Protein AF-A0A4S4KVS9-F1 (afdb_monomer)

Solvent-accessible surface area (backbone atoms only — not comparable to full-atom values): 17773 Å² total; per-residue (Å²): 134,77,84,82,80,74,85,81,79,86,73,86,55,77,44,98,81,71,57,51,48,64,61,56,50,51,53,38,56,58,38,45,42,60,60,43,54,49,55,55,69,69,48,66,94,77,68,66,36,42,64,61,60,51,37,46,55,34,23,56,50,49,34,64,59,54,41,78,76,74,54,70,58,69,67,47,33,54,54,36,41,57,49,34,60,55,52,62,69,38,70,68,49,61,58,55,44,59,48,36,24,48,73,46,59,52,82,76,82,76,80,88,63,93,83,67,83,91,82,82,85,89,71,96,70,62,95,84,60,61,64,48,24,38,30,78,32,68,70,44,34,49,55,43,51,52,57,47,23,55,49,46,42,67,67,51,54,50,78,72,32,69,69,53,43,48,52,43,47,72,65,63,37,74,50,92,93,33,63,72,50,32,52,53,49,40,35,51,51,27,44,58,62,50,44,76,37,46,61,68,73,59,43,53,54,52,52,70,77,53,90,54,65,72,51,50,56,50,49,52,53,53,50,54,55,51,53,56,55,51,52,60,73,76,46,71,87,74,86,80,81,84,79,88,81,88,86,80,88,80,81,89,80,84,80,72,84,77,72,60,73,68,59,61,58,59,69,66,63,69,65,87,78,60,79,60,74,74,70,76,67,65,77,74,85,89,124

Secondary structure (DSSP, 8-state):
--GGG-------PBPTTS-BHHHHHHHHHHHHSHHHHHHHHSS-TT--EEHHHHHHHHHHHHHHHHGGGT--HHHHHHHHHHHHHHHHT-HHHHHHHHHHEEEESS-------TTS-TT-------TTT---EEEE-HHHHHHHHHHHHHHHHHTTHHHH-HHHHHHHHHTT-SSTT-HHHHHHHHHHHHHHHHHTTS-HHHHHHHHHTS--HHHHHHHHHHHHHHHHHHHHHHS---S----S----------------HHHHHHTTS--TTSPPGGGGG------

Organism: NCBI:txid167371

InterPro domains:
  IPR019024 Ribonuclease H2 subunit B, wHTH domain [PF09468] (93-206)
  IPR040456 Ribonuclease H2 subunit B [PTHR13383] (43-285)

Radius of gyration: 29.45 Å; Cα contacts (8 Å, |Δi|>4): 181; chains: 1; bounding box: 67×84×82 Å

pLDDT: mean 75.17, std 20.11, range [26.5, 97.88]

Structure (mmCIF, N/CA/C/O backbone):
data_AF-A0A4S4KVS9-F1
#
_entry.id   AF-A0A4S4KVS9-F1
#
loop_
_atom_site.group_PDB
_atom_site.id
_atom_site.type_symbol
_atom_site.label_atom_id
_atom_site.label_alt_id
_atom_site.label_comp_id
_atom_site.label_asym_id
_atom_site.label_entity_id
_atom_site.label_seq_id
_atom_site.pdbx_PDB_ins_code
_atom_site.Cartn_x
_atom_site.Cartn_y
_atom_site.Cartn_z
_atom_site.occupancy
_atom_site.B_iso_or_equiv
_atom_site.auth_seq_id
_atom_site.auth_comp_id
_atom_site.auth_asym_id
_atom_site.auth_atom_id
_atom_site.pdbx_PDB_model_num
ATOM 1 N N . MET A 1 1 ? 6.875 23.221 2.030 1.00 29.11 1 MET A N 1
ATOM 2 C CA . MET A 1 1 ? 7.297 22.337 3.141 1.00 29.11 1 MET A CA 1
ATOM 3 C C . MET A 1 1 ? 7.388 20.932 2.574 1.00 29.11 1 MET A C 1
ATOM 5 O O . MET A 1 1 ? 6.370 20.397 2.162 1.00 29.11 1 MET A O 1
ATOM 9 N N . ASN A 1 2 ? 8.616 20.429 2.446 1.00 26.50 2 ASN A N 1
ATOM 10 C CA . ASN A 1 2 ? 8.989 19.281 1.618 1.00 26.50 2 ASN A CA 1
ATOM 11 C C . ASN A 1 2 ? 8.366 17.966 2.101 1.00 26.50 2 ASN A C 1
ATOM 13 O O . ASN A 1 2 ? 8.523 17.581 3.257 1.00 26.50 2 ASN A O 1
ATOM 17 N N . VAL A 1 3 ? 7.708 17.263 1.179 1.00 31.03 3 VAL A N 1
ATOM 18 C CA . VAL A 1 3 ? 7.100 15.935 1.381 1.00 31.03 3 VAL A CA 1
ATOM 19 C C . VAL A 1 3 ? 8.176 14.837 1.522 1.00 31.03 3 VAL A C 1
ATOM 21 O O . VAL A 1 3 ? 7.910 13.757 2.036 1.00 31.03 3 VAL A O 1
ATOM 24 N N . LEU A 1 4 ? 9.431 15.141 1.177 1.00 34.28 4 LEU A N 1
ATOM 25 C CA . LEU A 1 4 ? 10.545 14.185 1.146 1.00 34.28 4 LEU A CA 1
ATOM 26 C C . LEU A 1 4 ? 11.221 13.893 2.502 1.00 34.28 4 LEU A C 1
ATOM 28 O O . LEU A 1 4 ? 12.032 12.975 2.581 1.00 34.28 4 LEU A O 1
ATOM 32 N N . THR A 1 5 ? 10.904 14.602 3.593 1.00 30.55 5 THR A N 1
ATOM 33 C CA . THR A 1 5 ? 11.640 14.450 4.871 1.00 30.55 5 THR A CA 1
ATOM 34 C C . THR A 1 5 ? 10.978 13.562 5.934 1.00 30.55 5 THR A C 1
ATOM 36 O O . THR A 1 5 ? 11.464 13.521 7.064 1.00 30.55 5 THR A O 1
ATOM 39 N N . ARG A 1 6 ? 9.897 12.825 5.627 1.00 32.94 6 ARG A N 1
ATOM 40 C CA . ARG A 1 6 ? 9.146 12.049 6.645 1.00 32.94 6 ARG A CA 1
ATOM 41 C C . ARG A 1 6 ? 9.254 10.523 6.624 1.00 32.94 6 ARG A C 1
ATOM 43 O O . ARG A 1 6 ? 8.697 9.896 7.521 1.00 32.94 6 ARG A O 1
ATOM 50 N N . PHE A 1 7 ? 10.030 9.906 5.739 1.00 36.06 7 PHE A N 1
ATOM 51 C CA . PHE A 1 7 ? 10.163 8.442 5.736 1.00 36.06 7 PHE A CA 1
ATOM 52 C C . PHE A 1 7 ? 11.463 7.968 6.383 1.00 36.06 7 PHE A C 1
ATOM 54 O O . PHE A 1 7 ? 12.416 7.563 5.727 1.00 36.06 7 PHE A O 1
ATOM 61 N N . ARG A 1 8 ? 11.488 7.986 7.720 1.00 32.88 8 ARG A N 1
ATOM 62 C CA . ARG A 1 8 ? 12.499 7.270 8.509 1.00 32.88 8 ARG A CA 1
ATOM 63 C C . ARG A 1 8 ? 11.830 6.207 9.377 1.00 32.88 8 ARG A C 1
ATOM 65 O O . ARG A 1 8 ? 11.881 6.268 10.598 1.00 32.88 8 ARG A O 1
ATOM 72 N N . TRP A 1 9 ? 11.222 5.217 8.727 1.00 35.66 9 TRP A N 1
ATOM 73 C CA . TRP A 1 9 ? 10.828 3.962 9.366 1.00 35.66 9 TRP A CA 1
ATOM 74 C C . TRP A 1 9 ? 11.879 2.905 9.045 1.00 35.66 9 TRP A C 1
ATOM 76 O O . TRP A 1 9 ? 11.895 2.305 7.976 1.00 35.66 9 TRP A O 1
ATOM 86 N N . LYS A 1 10 ? 12.808 2.704 9.981 1.00 33.47 10 LYS A N 1
ATOM 87 C CA . LYS A 1 10 ? 13.811 1.640 9.913 1.00 33.47 10 LYS A CA 1
ATOM 88 C C . LYS A 1 10 ? 13.231 0.391 10.582 1.00 33.47 10 LYS A C 1
ATOM 90 O O . LYS A 1 10 ? 13.647 0.036 11.677 1.00 33.47 10 LYS A O 1
ATOM 95 N N . LEU A 1 11 ? 12.242 -0.246 9.952 1.00 36.28 11 LEU A N 1
ATOM 96 C CA . LEU A 1 11 ? 11.819 -1.597 10.334 1.00 36.28 11 LEU A CA 1
ATOM 97 C C . LEU A 1 11 ? 12.570 -2.607 9.464 1.00 36.28 11 LEU A C 1
ATOM 99 O O . LEU A 1 11 ? 12.147 -2.965 8.370 1.00 36.28 11 LEU A O 1
ATOM 103 N N . ALA A 1 12 ? 13.714 -3.063 9.969 1.00 35.53 12 ALA A N 1
ATOM 104 C CA . ALA A 1 12 ? 14.389 -4.238 9.443 1.00 35.53 12 ALA A CA 1
ATOM 105 C C . ALA A 1 12 ? 13.643 -5.487 9.936 1.00 35.53 12 ALA A C 1
ATOM 107 O O . ALA A 1 12 ? 14.019 -6.099 10.932 1.00 35.53 12 ALA A O 1
ATOM 108 N N . ALA A 1 13 ? 12.546 -5.839 9.269 1.00 41.06 13 ALA A N 1
ATOM 109 C CA . ALA A 1 13 ? 11.984 -7.177 9.375 1.00 41.06 13 ALA A CA 1
ATOM 110 C C . ALA A 1 13 ? 12.654 -8.040 8.298 1.00 41.06 13 ALA A C 1
ATOM 112 O O . ALA A 1 13 ? 12.551 -7.745 7.111 1.00 41.06 13 ALA A O 1
ATOM 113 N N . TYR A 1 14 ? 13.396 -9.066 8.703 1.00 38.91 14 TYR A N 1
ATOM 114 C CA . TYR A 1 14 ? 13.863 -10.103 7.786 1.00 38.91 14 TYR A CA 1
ATOM 115 C C . TYR A 1 14 ? 12.708 -11.085 7.543 1.00 38.91 14 TYR A C 1
ATOM 117 O O . TYR A 1 14 ? 12.130 -11.601 8.498 1.00 38.91 14 TYR A O 1
ATOM 125 N N . ASP A 1 15 ? 12.351 -11.309 6.276 1.00 44.44 15 ASP A N 1
ATOM 126 C CA . ASP A 1 15 ? 11.441 -12.384 5.861 1.00 44.44 15 ASP A CA 1
ATOM 127 C C . ASP A 1 15 ? 12.191 -13.729 5.961 1.00 44.44 15 ASP A C 1
ATOM 129 O O . ASP A 1 15 ? 13.378 -13.807 5.630 1.00 44.44 15 ASP A O 1
ATOM 133 N N . SER A 1 16 ? 11.510 -14.799 6.379 1.00 44.22 16 SER A N 1
ATOM 134 C CA . SER A 1 16 ? 12.043 -16.171 6.401 1.00 44.22 16 SER A CA 1
ATOM 135 C C . SER A 1 16 ? 12.385 -16.704 5.004 1.00 44.22 16 SER A C 1
ATOM 137 O O . SER A 1 16 ? 13.071 -17.714 4.882 1.00 44.22 16 SER A O 1
ATOM 139 N N . ARG A 1 17 ? 11.968 -15.997 3.944 1.00 49.41 17 ARG A N 1
ATOM 140 C CA . ARG A 1 17 ? 12.376 -16.242 2.552 1.00 49.41 17 ARG A CA 1
ATOM 141 C C . ARG A 1 17 ? 13.647 -15.509 2.106 1.00 49.41 17 ARG A C 1
ATOM 143 O O . ARG A 1 17 ? 13.965 -15.538 0.924 1.00 49.41 17 ARG A O 1
ATOM 150 N N . GLY A 1 18 ? 14.363 -14.817 2.996 1.00 45.62 18 GLY A N 1
ATOM 151 C CA . GLY A 1 18 ? 15.641 -14.163 2.664 1.00 45.62 18 GLY A CA 1
ATOM 152 C C . GLY A 1 18 ? 15.534 -12.932 1.749 1.00 45.62 18 GLY A C 1
ATOM 153 O O . GLY A 1 18 ? 16.516 -12.213 1.573 1.00 45.62 18 GLY A O 1
ATOM 154 N N . LEU A 1 19 ? 14.346 -12.618 1.221 1.00 46.94 19 LEU A N 1
ATOM 155 C CA . LEU A 1 19 ? 14.065 -11.333 0.590 1.00 46.94 19 LEU A CA 1
ATOM 156 C C . LEU A 1 19 ? 14.058 -10.254 1.671 1.00 46.94 19 LEU A C 1
ATOM 158 O O . LEU A 1 19 ? 13.111 -10.124 2.449 1.00 46.94 19 LEU A O 1
ATOM 162 N N . SER A 1 20 ? 15.142 -9.481 1.737 1.00 43.47 20 SER A N 1
ATOM 163 C CA . SER A 1 20 ? 15.212 -8.355 2.662 1.00 43.47 20 SER A CA 1
ATOM 164 C C . SER A 1 20 ? 14.068 -7.383 2.344 1.00 43.47 20 SER A C 1
ATOM 166 O O . SER A 1 20 ? 13.923 -6.926 1.206 1.00 43.47 20 SER A O 1
ATOM 168 N N . VAL A 1 21 ? 13.253 -7.054 3.350 1.00 49.44 21 VAL A N 1
ATOM 169 C CA . VAL A 1 21 ? 12.151 -6.076 3.246 1.00 49.44 21 VAL A CA 1
ATOM 170 C C . VAL A 1 21 ? 12.648 -4.721 2.717 1.00 49.44 21 VAL A C 1
ATOM 172 O O . VAL A 1 21 ? 11.882 -3.964 2.126 1.00 49.44 21 VAL A O 1
ATOM 175 N N . SER A 1 22 ? 13.953 -4.463 2.827 1.00 51.00 22 SER A N 1
ATOM 176 C CA . SER A 1 22 ? 14.694 -3.351 2.224 1.00 51.00 22 SER A CA 1
ATOM 177 C C . SER A 1 22 ? 14.529 -3.232 0.702 1.00 51.00 22 SER A C 1
ATOM 179 O O . SER A 1 22 ? 14.333 -2.131 0.208 1.00 51.00 22 SER A O 1
ATOM 181 N N . ALA A 1 23 ? 14.571 -4.327 -0.066 1.00 49.97 23 ALA A N 1
ATOM 182 C CA . ALA A 1 23 ? 14.458 -4.239 -1.532 1.00 49.97 23 ALA A CA 1
ATOM 183 C C . ALA A 1 23 ? 13.031 -3.869 -1.967 1.00 49.97 23 ALA A C 1
ATOM 185 O O . ALA A 1 23 ? 12.826 -3.079 -2.885 1.00 49.97 23 ALA A O 1
ATOM 186 N N . LEU A 1 24 ? 12.046 -4.402 -1.243 1.00 54.88 24 LEU A N 1
ATOM 187 C CA . LEU A 1 24 ? 10.637 -4.084 -1.437 1.00 54.88 24 LEU A CA 1
ATOM 188 C C . LEU A 1 24 ? 10.298 -2.659 -1.005 1.00 54.88 24 LEU A C 1
ATOM 190 O O . LEU A 1 24 ? 9.549 -2.004 -1.708 1.00 54.88 24 LEU A O 1
ATOM 194 N N . THR A 1 25 ? 10.883 -2.151 0.081 1.00 56.19 25 THR A N 1
ATOM 195 C CA . THR A 1 25 ? 10.698 -0.748 0.494 1.00 56.19 25 THR A CA 1
ATOM 196 C C . THR A 1 25 ? 11.388 0.237 -0.446 1.00 56.19 25 THR A C 1
ATOM 198 O O . THR A 1 25 ? 10.868 1.329 -0.646 1.00 56.19 25 THR A O 1
ATOM 201 N N . ILE A 1 26 ? 12.515 -0.134 -1.066 1.00 55.62 26 ILE A N 1
ATOM 202 C CA . ILE A 1 26 ? 13.146 0.677 -2.121 1.00 55.62 26 ILE A CA 1
ATOM 203 C C . ILE A 1 26 ? 12.242 0.727 -3.358 1.00 55.62 26 ILE A C 1
ATOM 205 O O . ILE A 1 26 ? 11.964 1.815 -3.853 1.00 55.62 26 ILE A O 1
ATOM 209 N N . LEU A 1 27 ? 11.716 -0.419 -3.805 1.00 59.78 27 LEU A N 1
ATOM 210 C CA . LEU A 1 27 ? 10.732 -0.462 -4.892 1.00 59.78 27 LEU A CA 1
ATOM 211 C C . LEU A 1 27 ? 9.455 0.313 -4.536 1.00 59.78 27 LEU A C 1
ATOM 213 O O . LEU A 1 27 ? 8.962 1.067 -5.362 1.00 59.78 27 LEU A O 1
ATOM 217 N N . GLU A 1 28 ? 8.946 0.201 -3.309 1.00 57.41 28 GLU A N 1
ATOM 218 C CA . GLU A 1 28 ? 7.772 0.954 -2.849 1.00 57.41 28 GLU A CA 1
ATOM 219 C C . GLU A 1 28 ? 8.028 2.454 -2.738 1.00 57.41 28 GLU A C 1
ATOM 221 O O . GLU A 1 28 ? 7.146 3.241 -3.064 1.00 57.41 28 GLU A O 1
ATOM 226 N N . GLY A 1 29 ? 9.234 2.869 -2.348 1.00 58.22 29 GLY A N 1
ATOM 227 C CA . GLY A 1 29 ? 9.653 4.266 -2.411 1.00 58.22 29 GLY A CA 1
ATOM 228 C C . GLY A 1 29 ? 9.645 4.785 -3.850 1.00 58.22 29 GLY A C 1
ATOM 229 O O . GLY A 1 29 ? 9.082 5.848 -4.108 1.00 58.22 29 GLY A O 1
ATOM 230 N N . CYS A 1 30 ? 10.180 3.997 -4.791 1.00 53.12 30 CYS A N 1
ATOM 231 C CA . CYS A 1 30 ? 10.143 4.302 -6.224 1.00 53.12 30 CYS A CA 1
ATOM 232 C C . CYS A 1 30 ? 8.716 4.314 -6.804 1.00 53.12 30 CYS A C 1
ATOM 234 O O . CYS A 1 30 ? 8.463 5.055 -7.748 1.00 53.12 30 CYS A O 1
ATOM 236 N N . ILE A 1 31 ? 7.789 3.528 -6.244 1.00 53.25 31 ILE A N 1
ATOM 237 C CA . ILE A 1 31 ? 6.378 3.467 -6.663 1.00 53.25 31 ILE A CA 1
ATOM 238 C C . ILE A 1 31 ? 5.536 4.592 -6.033 1.00 53.25 31 ILE A C 1
ATOM 240 O O . ILE A 1 31 ? 4.623 5.097 -6.681 1.00 53.25 31 ILE A O 1
ATOM 244 N N . SER A 1 32 ? 5.858 5.035 -4.810 1.00 51.34 32 SER A N 1
ATOM 245 C CA . SER A 1 32 ? 5.123 6.113 -4.117 1.00 51.34 32 SER A CA 1
ATOM 246 C C . SER A 1 32 ? 5.211 7.463 -4.834 1.00 51.34 32 SER A C 1
ATOM 248 O O . SER A 1 32 ? 4.357 8.332 -4.654 1.00 51.34 32 SER A O 1
ATOM 250 N N . GLY A 1 33 ? 6.210 7.620 -5.708 1.00 54.66 33 GLY A N 1
ATOM 251 C CA . GLY A 1 33 ? 6.187 8.627 -6.751 1.00 54.66 33 GLY A CA 1
ATOM 252 C C . GLY A 1 33 ? 5.185 8.225 -7.831 1.00 54.66 33 GLY A C 1
ATOM 253 O O . GLY A 1 33 ? 5.523 7.476 -8.746 1.00 54.66 33 GLY A O 1
ATOM 254 N N . THR A 1 34 ? 3.987 8.811 -7.769 1.00 55.75 34 THR A N 1
ATOM 255 C CA . THR A 1 34 ? 2.946 8.819 -8.817 1.00 55.75 34 THR A CA 1
ATOM 256 C C . THR A 1 34 ? 3.425 8.691 -10.279 1.00 55.75 34 THR A C 1
ATOM 258 O O . THR A 1 34 ? 2.769 7.951 -11.015 1.00 55.75 34 THR A O 1
ATOM 261 N N . PRO A 1 35 ? 4.537 9.310 -10.742 1.00 60.16 35 PRO A N 1
ATOM 262 C CA . PRO A 1 35 ? 5.017 9.151 -12.120 1.00 60.16 35 PRO A CA 1
ATOM 263 C C . PRO A 1 35 ? 5.360 7.721 -12.562 1.00 60.16 35 PRO A C 1
ATOM 265 O O . PRO A 1 35 ? 5.259 7.430 -13.755 1.00 60.16 35 PRO A O 1
ATOM 268 N N . LEU A 1 36 ? 5.787 6.825 -11.663 1.00 65.12 36 LEU A N 1
ATOM 269 C CA . LEU A 1 36 ? 6.203 5.476 -12.072 1.00 65.12 36 LEU A CA 1
ATOM 270 C C . LEU A 1 36 ? 5.001 4.567 -12.324 1.00 65.12 36 LEU A C 1
ATOM 272 O O . LEU A 1 36 ? 5.023 3.756 -13.240 1.00 65.12 36 LEU A O 1
ATOM 276 N N . LEU A 1 37 ? 3.925 4.730 -11.555 1.00 66.44 37 LEU A N 1
ATOM 277 C CA . LEU A 1 37 ? 2.706 3.968 -11.800 1.00 66.44 37 LEU A CA 1
ATOM 278 C C . LEU A 1 37 ? 1.895 4.547 -12.967 1.00 66.44 37 LEU A C 1
ATOM 280 O O . LEU A 1 37 ? 1.328 3.789 -13.752 1.00 66.44 37 LEU A O 1
ATOM 284 N N . SER A 1 38 ? 1.886 5.875 -13.135 1.00 65.38 38 SER A N 1
ATOM 285 C CA . SER A 1 38 ? 1.248 6.497 -14.301 1.00 65.38 38 SER A CA 1
ATOM 286 C C . SER A 1 38 ? 1.964 6.114 -15.597 1.00 65.38 38 SER A C 1
ATOM 288 O O . SER A 1 38 ? 1.316 5.866 -16.610 1.00 65.38 38 SER A O 1
ATOM 290 N N . SER A 1 39 ? 3.294 5.951 -15.567 1.00 66.75 39 SER A N 1
ATOM 291 C CA . SER A 1 39 ? 4.039 5.470 -16.734 1.00 66.75 39 SER A CA 1
ATOM 292 C C . SER A 1 39 ? 3.630 4.065 -17.173 1.00 66.75 39 SER A C 1
ATOM 294 O O . SER A 1 39 ? 3.694 3.754 -18.363 1.00 66.75 39 SER A O 1
ATOM 296 N N . TRP A 1 40 ? 3.162 3.245 -16.233 1.00 70.81 40 TRP A N 1
ATOM 297 C CA . TRP A 1 40 ? 2.680 1.894 -16.497 1.00 70.81 40 TRP A CA 1
ATOM 298 C C . TRP A 1 40 ? 1.249 1.877 -17.034 1.00 70.81 40 TRP A C 1
ATOM 300 O O . TRP A 1 40 ? 0.907 0.973 -17.795 1.00 70.81 40 TRP A O 1
ATOM 310 N N . GLN A 1 41 ? 0.438 2.879 -16.685 1.00 65.06 41 GLN A N 1
ATOM 311 C CA . GLN A 1 41 ? -0.912 3.063 -17.223 1.00 65.06 41 GLN A CA 1
ATOM 312 C C . GLN A 1 41 ? -0.901 3.675 -18.634 1.00 65.06 41 GLN A C 1
ATOM 314 O O . GLN A 1 41 ? -1.719 3.294 -19.468 1.00 65.06 41 GLN A O 1
ATOM 319 N N . ASP A 1 42 ? 0.064 4.552 -18.934 1.00 59.50 42 ASP A N 1
ATOM 320 C CA . ASP A 1 42 ? 0.207 5.210 -20.246 1.00 59.50 42 ASP A CA 1
ATOM 321 C C . ASP A 1 42 ? 0.786 4.294 -21.335 1.00 59.50 42 ASP A C 1
ATOM 323 O O . ASP A 1 42 ? 0.782 4.623 -22.527 1.00 59.50 42 ASP A O 1
ATOM 327 N N . GLY A 1 43 ? 1.327 3.139 -20.945 1.00 54.31 43 GLY A N 1
ATOM 328 C CA . GLY A 1 43 ? 1.802 2.139 -21.881 1.00 54.31 43 GLY A CA 1
ATOM 329 C C . GLY A 1 43 ? 0.627 1.577 -22.668 1.00 54.31 43 GLY A C 1
ATOM 330 O O . GLY A 1 43 ? 0.005 0.631 -22.201 1.00 54.31 43 GLY A O 1
ATOM 331 N N . SER A 1 44 ? 0.356 2.146 -23.854 1.00 54.81 44 SER A N 1
ATOM 332 C CA . SER A 1 44 ? -0.519 1.604 -24.908 1.00 54.81 44 SER A CA 1
ATOM 333 C C . SER A 1 44 ? -0.698 0.098 -24.720 1.00 54.81 44 SER A C 1
ATOM 335 O O . SER A 1 44 ? 0.259 -0.635 -24.982 1.00 54.81 44 SER A O 1
ATOM 337 N N . LEU A 1 45 ? -1.878 -0.292 -24.213 1.00 56.97 45 LEU A N 1
ATOM 338 C CA . LEU A 1 45 ? -2.340 -1.560 -23.605 1.00 56.97 45 LEU A CA 1
ATOM 339 C C . LEU A 1 45 ? -1.913 -2.889 -24.282 1.00 56.97 45 LEU A C 1
ATOM 341 O O . LEU A 1 45 ? -2.703 -3.814 -24.447 1.00 56.97 45 LEU A O 1
ATOM 345 N N . GLY A 1 46 ? -0.655 -3.052 -24.673 1.00 68.50 46 GLY A N 1
ATOM 346 C CA . GLY A 1 46 ? -0.241 -4.158 -25.527 1.00 68.50 46 GLY A CA 1
ATOM 347 C C . GLY A 1 46 ? 1.254 -4.403 -25.652 1.00 68.50 46 GLY A C 1
ATOM 348 O O . GLY A 1 46 ? 1.614 -5.528 -25.996 1.00 68.50 46 GLY A O 1
ATOM 349 N N . ASN A 1 47 ? 2.132 -3.435 -25.358 1.00 89.19 47 ASN A N 1
ATOM 350 C CA . ASN A 1 47 ? 3.555 -3.632 -25.639 1.00 89.19 47 ASN A CA 1
ATOM 351 C C . ASN A 1 47 ? 4.340 -4.129 -24.418 1.00 89.19 47 ASN A C 1
ATOM 353 O O . ASN A 1 47 ? 4.479 -3.424 -23.420 1.00 89.19 47 ASN A O 1
ATOM 357 N N . PHE A 1 48 ? 4.873 -5.347 -24.521 1.00 91.12 48 PHE A N 1
ATOM 358 C CA . PHE A 1 48 ? 5.841 -5.878 -23.567 1.00 91.12 48 PHE A CA 1
ATOM 359 C C . PHE A 1 48 ? 7.159 -5.103 -23.686 1.00 91.12 48 PHE A C 1
ATOM 361 O O . PHE A 1 48 ? 7.623 -4.839 -24.796 1.00 91.12 48 PHE A O 1
ATOM 368 N N . ARG A 1 49 ? 7.771 -4.750 -22.555 1.00 92.75 49 ARG A N 1
ATOM 369 C CA . ARG A 1 49 ? 9.044 -4.014 -22.503 1.00 92.75 49 ARG A CA 1
ATOM 370 C C . ARG A 1 49 ? 10.062 -4.758 -21.655 1.00 92.75 49 ARG A C 1
ATOM 372 O O . ARG A 1 49 ? 9.695 -5.479 -20.732 1.00 92.75 49 ARG A O 1
ATOM 379 N N . THR A 1 50 ? 11.342 -4.587 -21.952 1.00 92.81 50 THR A N 1
ATOM 380 C CA . THR A 1 50 ? 12.403 -5.063 -21.059 1.00 92.81 50 THR A CA 1
ATOM 381 C C . THR A 1 50 ? 12.367 -4.292 -19.744 1.00 92.81 50 THR A C 1
ATOM 383 O O . THR A 1 50 ? 11.877 -3.163 -19.679 1.00 92.81 50 THR A O 1
ATOM 386 N N . LEU A 1 51 ? 12.902 -4.907 -18.692 1.00 90.94 51 LEU A N 1
ATOM 387 C CA . LEU A 1 51 ? 13.021 -4.289 -17.373 1.00 90.94 51 LEU A CA 1
ATOM 388 C C . LEU A 1 51 ? 13.770 -2.944 -17.444 1.00 90.94 51 LEU A C 1
ATOM 390 O O . LEU A 1 51 ? 13.302 -1.948 -16.897 1.00 90.94 51 LEU A O 1
ATOM 394 N N . ASP A 1 52 ? 14.873 -2.904 -18.198 1.00 92.19 52 ASP A N 1
ATOM 395 C CA . ASP A 1 52 ? 15.671 -1.692 -18.412 1.00 92.19 52 ASP A CA 1
ATOM 396 C C . ASP A 1 52 ? 14.855 -0.584 -19.086 1.00 92.19 52 ASP A C 1
ATOM 398 O O . ASP A 1 52 ? 14.858 0.551 -18.617 1.00 92.19 52 ASP A O 1
ATOM 402 N N . GLY A 1 53 ? 14.073 -0.918 -20.120 1.00 91.62 53 GLY A N 1
ATOM 403 C CA . GLY A 1 53 ? 13.232 0.057 -20.815 1.00 91.62 53 GLY A CA 1
ATOM 404 C C . GLY A 1 53 ? 12.094 0.612 -19.951 1.00 91.62 53 GLY A C 1
ATOM 405 O O . GLY A 1 53 ? 11.657 1.743 -20.162 1.00 91.62 53 GLY A O 1
ATOM 406 N N . ILE A 1 54 ? 11.609 -0.156 -18.967 1.00 91.12 54 ILE A N 1
ATOM 407 C CA . ILE A 1 54 ? 10.635 0.334 -17.978 1.00 91.12 54 ILE A CA 1
ATOM 408 C C . ILE A 1 54 ? 11.303 1.335 -17.031 1.00 91.12 54 ILE A C 1
ATOM 410 O O . ILE A 1 54 ? 10.740 2.400 -16.771 1.00 91.12 54 ILE A O 1
ATOM 414 N N . PHE A 1 55 ? 12.496 1.020 -16.522 1.00 90.31 55 PHE A N 1
ATOM 415 C CA . PHE A 1 55 ? 13.198 1.912 -15.602 1.00 90.31 55 PHE A CA 1
ATOM 416 C C . PHE A 1 55 ? 13.738 3.173 -16.278 1.00 90.31 55 PHE A C 1
ATOM 418 O O . PHE A 1 55 ? 13.726 4.232 -15.659 1.00 90.31 55 PHE A O 1
ATOM 425 N N . GLU A 1 56 ? 14.152 3.095 -17.540 1.00 90.06 56 GLU A N 1
ATOM 426 C CA . GLU A 1 56 ? 14.563 4.253 -18.337 1.00 90.06 56 GLU A CA 1
ATOM 427 C C . GLU A 1 56 ? 13.392 5.225 -18.578 1.00 90.06 56 GLU A C 1
ATOM 429 O O . GLU A 1 56 ? 13.517 6.428 -18.328 1.00 90.06 56 GLU A O 1
ATOM 434 N N . ASP A 1 57 ? 12.213 4.721 -18.967 1.00 88.94 57 ASP A N 1
ATOM 435 C CA . ASP A 1 57 ? 11.004 5.552 -19.114 1.00 88.94 57 ASP A CA 1
ATOM 436 C C . ASP A 1 57 ? 10.588 6.183 -17.774 1.00 88.94 57 ASP A C 1
ATOM 438 O O . ASP A 1 57 ? 10.235 7.361 -17.706 1.00 88.94 57 ASP A O 1
ATOM 442 N N . ALA A 1 58 ? 10.692 5.431 -16.677 1.00 87.38 58 ALA A N 1
ATOM 443 C CA . ALA A 1 58 ? 10.413 5.954 -15.347 1.00 87.38 58 ALA A CA 1
ATOM 444 C C . ALA A 1 58 ? 11.420 7.033 -14.908 1.00 87.38 58 ALA A C 1
ATOM 446 O O . ALA A 1 58 ? 11.011 8.076 -14.398 1.00 87.38 58 ALA A O 1
ATOM 447 N N . ALA A 1 59 ? 12.718 6.821 -15.141 1.00 88.12 59 ALA A N 1
ATOM 448 C CA . ALA A 1 59 ? 13.780 7.773 -14.821 1.00 88.12 59 ALA A CA 1
ATOM 449 C C . ALA A 1 59 ? 13.609 9.094 -15.586 1.00 88.12 59 ALA A C 1
ATOM 451 O O . ALA A 1 59 ? 13.712 10.171 -15.000 1.00 88.12 59 ALA A O 1
ATOM 452 N N . THR A 1 60 ? 13.275 9.027 -16.879 1.00 88.06 60 THR A N 1
ATOM 453 C CA . THR A 1 60 ? 13.027 10.229 -17.692 1.00 88.06 60 THR A CA 1
ATOM 454 C C . THR A 1 60 ? 11.767 10.982 -17.259 1.00 88.06 60 THR A C 1
ATOM 456 O O . THR A 1 60 ? 11.745 12.213 -17.296 1.00 88.06 60 THR A O 1
ATOM 459 N N . LYS A 1 61 ? 10.719 10.282 -16.804 1.00 86.88 61 LYS A N 1
ATOM 460 C CA . LYS A 1 61 ? 9.510 10.907 -16.239 1.00 86.88 61 LYS A CA 1
ATOM 461 C C . LYS A 1 61 ? 9.761 11.540 -14.873 1.00 86.88 61 LYS A C 1
ATOM 463 O O . LYS A 1 61 ? 9.273 12.641 -14.638 1.00 86.88 61 LYS A O 1
ATOM 468 N N . LEU A 1 62 ? 10.538 10.892 -14.005 1.00 84.44 62 LEU A N 1
ATOM 469 C CA . LEU A 1 62 ? 10.931 11.442 -12.704 1.00 84.44 62 LEU A CA 1
ATOM 470 C C . LEU A 1 62 ? 11.768 12.710 -12.861 1.00 84.44 62 LEU A C 1
ATOM 472 O O . LEU A 1 62 ? 11.465 13.720 -12.232 1.00 84.44 62 LEU A O 1
ATOM 476 N N . ALA A 1 63 ? 12.733 12.703 -13.781 1.00 86.75 63 ALA A N 1
ATOM 477 C CA . ALA A 1 63 ? 13.529 13.889 -14.066 1.00 86.75 63 ALA A CA 1
ATOM 478 C C . ALA A 1 63 ? 12.664 15.087 -14.502 1.00 86.75 63 ALA A C 1
ATOM 480 O O . ALA A 1 63 ? 12.908 16.205 -14.067 1.00 86.75 63 ALA A O 1
ATOM 481 N N . LYS A 1 64 ? 11.590 14.862 -15.276 1.00 85.94 64 LYS A N 1
ATOM 482 C CA . LYS A 1 64 ? 10.622 15.913 -15.659 1.00 85.94 64 LYS A CA 1
ATOM 483 C C . LYS A 1 64 ? 9.855 16.520 -14.484 1.00 85.94 64 LYS A C 1
ATOM 485 O O . LYS A 1 64 ? 9.384 17.651 -14.599 1.00 85.94 64 LYS A O 1
ATOM 490 N N . VAL A 1 65 ? 9.684 15.782 -13.388 1.00 83.38 65 VAL A N 1
ATOM 491 C CA . VAL A 1 65 ? 8.994 16.283 -12.191 1.00 83.38 65 VAL A CA 1
ATOM 492 C C . VAL A 1 65 ? 9.902 17.231 -11.405 1.00 83.38 65 VAL A C 1
ATOM 494 O O . VAL A 1 65 ? 9.432 18.296 -11.008 1.00 83.38 65 VAL A O 1
ATOM 497 N N . ASP A 1 66 ? 11.188 16.901 -11.266 1.00 78.75 66 ASP A N 1
ATOM 498 C CA . ASP A 1 66 ? 12.159 17.683 -10.479 1.00 78.75 66 ASP A CA 1
ATOM 499 C C . ASP A 1 66 ? 12.495 19.046 -11.095 1.00 78.75 66 ASP A C 1
ATOM 501 O O . ASP A 1 66 ? 12.737 20.016 -10.382 1.00 78.75 66 ASP A O 1
ATOM 505 N N . ILE A 1 67 ? 12.437 19.155 -12.422 1.00 75.38 67 ILE A N 1
ATOM 506 C CA . ILE A 1 67 ? 12.723 20.395 -13.164 1.00 75.38 67 ILE A CA 1
ATOM 507 C C . ILE A 1 67 ? 11.821 21.558 -12.724 1.00 75.38 67 ILE A C 1
ATOM 509 O O . ILE A 1 67 ? 12.206 22.726 -12.803 1.00 75.38 67 ILE A O 1
ATOM 513 N N . ARG A 1 68 ? 10.628 21.261 -12.191 1.00 72.75 68 ARG A N 1
ATOM 514 C CA . ARG A 1 68 ? 9.715 22.285 -11.659 1.00 72.75 68 ARG A CA 1
ATOM 515 C C . ARG A 1 68 ? 10.301 23.064 -10.477 1.00 72.75 68 ARG A C 1
ATOM 517 O O . ARG A 1 68 ? 9.838 24.175 -10.230 1.00 72.75 68 ARG A O 1
ATOM 524 N N . ASP A 1 69 ? 11.326 22.529 -9.814 1.00 76.31 69 ASP A N 1
ATOM 525 C CA . ASP A 1 69 ? 11.996 23.154 -8.672 1.00 76.31 69 ASP A CA 1
ATOM 526 C C . ASP A 1 69 ? 13.287 23.916 -9.054 1.00 76.31 69 ASP A C 1
ATOM 528 O O . ASP A 1 69 ? 13.967 24.454 -8.178 1.00 76.31 69 ASP A O 1
ATOM 532 N N . GLY A 1 70 ? 13.599 24.044 -10.353 1.00 77.44 70 GLY A N 1
ATOM 533 C CA . GLY A 1 70 ? 14.668 24.920 -10.857 1.00 77.44 70 GLY A CA 1
ATOM 534 C C . GLY A 1 70 ? 16.085 24.338 -10.798 1.00 77.44 70 GLY A C 1
ATOM 535 O O . GLY A 1 70 ? 17.051 25.099 -10.768 1.00 77.44 70 GLY A O 1
ATOM 536 N N . THR A 1 71 ? 16.222 23.013 -10.759 1.00 74.25 71 THR A N 1
ATOM 537 C CA . THR A 1 71 ? 17.506 22.303 -10.857 1.00 74.25 71 THR A CA 1
ATOM 538 C C . THR A 1 71 ? 17.904 22.023 -12.309 1.00 74.25 71 THR A C 1
ATOM 540 O O . THR A 1 71 ? 17.056 21.936 -13.196 1.00 74.25 71 THR A O 1
ATOM 543 N N . ASP A 1 72 ? 19.209 21.861 -12.551 1.00 78.69 72 ASP A N 1
ATOM 544 C CA . ASP A 1 72 ? 19.755 21.526 -13.871 1.00 78.69 72 ASP A CA 1
ATOM 545 C C . ASP A 1 72 ? 19.209 20.167 -14.370 1.00 78.69 72 ASP A C 1
ATOM 547 O O . ASP A 1 72 ? 19.421 19.118 -13.743 1.00 78.69 72 ASP A O 1
ATOM 551 N N . GLU A 1 73 ? 18.504 20.180 -15.510 1.00 79.94 73 GLU A N 1
ATOM 552 C CA . GLU A 1 73 ? 17.775 19.019 -16.053 1.00 79.94 73 GLU A CA 1
ATOM 553 C C . GLU A 1 73 ? 18.704 17.825 -16.342 1.00 79.94 73 GLU A C 1
ATOM 555 O O . GLU A 1 73 ? 18.426 16.681 -15.972 1.00 79.94 73 GLU A O 1
ATOM 560 N N . GLU A 1 74 ? 19.842 18.095 -16.985 1.00 81.56 74 GLU A N 1
ATOM 561 C CA . GLU A 1 74 ? 20.741 17.067 -17.523 1.00 81.56 74 GLU A CA 1
ATOM 562 C C . GLU A 1 74 ? 21.439 16.257 -16.424 1.00 81.56 74 GLU A C 1
ATOM 564 O O . GLU A 1 74 ? 21.573 15.032 -16.524 1.00 81.56 74 GLU A O 1
ATOM 569 N N . ALA A 1 75 ? 21.843 16.927 -15.340 1.00 81.75 75 ALA A N 1
ATOM 570 C CA . ALA A 1 75 ? 22.495 16.281 -14.206 1.00 81.75 75 ALA A CA 1
ATOM 571 C C . ALA A 1 75 ? 21.541 15.310 -13.491 1.00 81.75 75 ALA A C 1
ATOM 573 O O . ALA A 1 75 ? 21.947 14.216 -13.087 1.00 81.75 75 ALA A O 1
ATOM 574 N N . SER A 1 76 ? 20.262 15.681 -13.395 1.00 81.81 76 SER A N 1
ATOM 575 C CA . SER A 1 76 ? 19.230 14.890 -12.723 1.00 81.81 76 SER A CA 1
ATOM 576 C C . SER A 1 76 ? 18.886 13.625 -13.518 1.00 81.81 76 SER A C 1
ATOM 578 O O . SER A 1 76 ? 18.891 12.527 -12.961 1.00 81.81 76 SER A O 1
ATOM 580 N N . VAL A 1 77 ? 18.678 13.738 -14.839 1.00 87.31 77 VAL A N 1
ATOM 581 C CA . VAL A 1 77 ? 18.386 12.581 -15.713 1.00 87.31 77 VAL A CA 1
ATOM 582 C C . VAL A 1 77 ? 19.502 11.535 -15.639 1.00 87.31 77 VAL A C 1
ATOM 584 O O . VAL A 1 77 ? 19.228 10.350 -15.444 1.00 87.31 77 VAL A O 1
ATOM 587 N N . SER A 1 78 ? 20.762 11.964 -15.751 1.00 87.69 78 SER A N 1
ATOM 588 C CA . SER A 1 78 ? 21.923 11.065 -15.713 1.00 87.69 78 SER A CA 1
ATOM 589 C C . SER A 1 78 ? 22.022 10.295 -14.385 1.00 87.69 78 SER A C 1
ATOM 591 O O . SER A 1 78 ? 22.233 9.075 -14.367 1.00 87.69 78 SER A O 1
ATOM 593 N N . ALA A 1 79 ? 21.778 10.977 -13.260 1.00 87.69 79 ALA A N 1
ATOM 594 C CA . ALA A 1 79 ? 21.760 10.351 -11.941 1.00 87.69 79 ALA A CA 1
ATOM 595 C C . ALA A 1 79 ? 20.653 9.284 -11.817 1.00 87.69 79 ALA A C 1
ATOM 597 O O . ALA A 1 79 ? 20.915 8.172 -11.343 1.00 87.69 79 ALA A O 1
ATOM 598 N N . TYR A 1 80 ? 19.440 9.567 -12.304 1.00 86.19 80 TYR A N 1
ATOM 599 C CA . TYR A 1 80 ? 18.339 8.599 -12.282 1.00 86.19 80 TYR A CA 1
ATOM 600 C C . TYR A 1 80 ? 18.588 7.396 -13.192 1.00 86.19 80 TYR A C 1
ATOM 602 O O . TYR A 1 80 ? 18.359 6.264 -12.767 1.00 86.19 80 TYR A O 1
ATOM 610 N N . LEU A 1 81 ? 19.110 7.609 -14.403 1.00 88.12 81 LEU A N 1
ATOM 611 C CA . LEU A 1 81 ? 19.419 6.528 -15.345 1.00 88.12 81 LEU A CA 1
ATOM 612 C C . LEU A 1 81 ? 20.485 5.573 -14.801 1.00 88.12 81 LEU A C 1
ATOM 614 O O . LEU A 1 81 ? 20.329 4.354 -14.886 1.00 88.12 81 LEU A O 1
ATOM 618 N N . SER A 1 82 ? 21.546 6.106 -14.187 1.00 90.25 82 SER A N 1
ATOM 619 C CA . SER A 1 82 ? 22.579 5.266 -13.568 1.00 90.25 82 SER A CA 1
ATOM 620 C C . SER A 1 82 ? 22.019 4.418 -12.418 1.00 90.25 82 SER A C 1
ATOM 622 O O . SER A 1 82 ? 22.320 3.227 -12.318 1.00 90.25 82 SER A O 1
ATOM 624 N N . THR A 1 83 ? 21.137 4.995 -11.597 1.00 88.12 83 THR A N 1
ATOM 625 C CA . THR A 1 83 ? 20.474 4.289 -10.492 1.00 88.12 83 THR A CA 1
ATOM 626 C C . THR A 1 83 ? 19.514 3.215 -11.009 1.00 88.12 83 THR A C 1
ATOM 628 O O . THR A 1 83 ? 19.542 2.082 -10.527 1.00 88.12 83 THR A O 1
ATOM 631 N N . ALA A 1 84 ? 18.714 3.536 -12.029 1.00 87.50 84 ALA A N 1
ATOM 632 C CA . ALA A 1 84 ? 17.823 2.611 -12.726 1.00 87.50 84 ALA A CA 1
ATOM 633 C C . ALA A 1 84 ? 18.576 1.394 -13.290 1.00 87.50 84 ALA A C 1
ATOM 635 O O . ALA A 1 84 ? 18.161 0.256 -13.075 1.00 87.50 84 ALA A O 1
ATOM 636 N N . ALA A 1 85 ? 19.725 1.621 -13.933 1.00 89.25 85 ALA A N 1
ATOM 637 C CA . ALA A 1 85 ? 20.557 0.556 -14.489 1.00 89.25 85 ALA A CA 1
ATOM 638 C C . ALA A 1 85 ? 21.160 -0.367 -13.413 1.00 89.25 85 ALA A C 1
ATOM 640 O O . ALA A 1 85 ? 21.358 -1.559 -13.653 1.00 89.25 85 ALA A O 1
ATOM 641 N N . VAL A 1 86 ? 21.472 0.156 -12.222 1.00 90.62 86 VAL A N 1
ATOM 642 C CA . VAL A 1 86 ? 21.927 -0.667 -11.088 1.00 90.62 86 VAL A CA 1
ATOM 643 C C . VAL A 1 86 ? 20.761 -1.454 -10.493 1.00 90.62 86 VAL A C 1
ATOM 645 O O . VAL A 1 86 ? 20.907 -2.647 -10.229 1.00 90.62 86 VAL A O 1
ATOM 648 N N . LEU A 1 87 ? 19.600 -0.814 -10.325 1.00 86.44 87 LEU A N 1
ATOM 649 C CA . LEU A 1 87 ? 18.392 -1.444 -9.795 1.00 86.44 87 LEU A CA 1
ATOM 650 C C . LEU A 1 87 ? 17.943 -2.616 -10.677 1.00 86.44 87 LEU A C 1
ATOM 652 O O . LEU A 1 87 ? 17.631 -3.687 -10.157 1.00 86.44 87 LEU A O 1
ATOM 656 N N . GLY A 1 88 ? 17.982 -2.446 -12.001 1.00 87.38 88 GLY A N 1
ATOM 657 C CA . GLY A 1 88 ? 17.584 -3.479 -12.953 1.00 87.38 88 GLY A CA 1
ATOM 658 C C . GLY A 1 88 ? 18.430 -4.756 -12.904 1.00 87.38 88 GLY A C 1
ATOM 659 O O . GLY A 1 88 ? 17.943 -5.839 -13.221 1.00 87.38 88 GLY A O 1
ATOM 660 N N . LYS A 1 89 ? 19.676 -4.662 -12.426 1.00 88.44 89 LYS A N 1
ATOM 661 C CA . LYS A 1 89 ? 20.597 -5.804 -12.302 1.00 88.44 89 LYS A CA 1
ATOM 662 C C . LYS A 1 89 ? 20.379 -6.635 -11.037 1.00 88.44 89 LYS A C 1
ATOM 664 O O . LYS A 1 89 ? 20.991 -7.694 -10.898 1.00 88.44 89 LYS A O 1
ATOM 669 N N . LEU A 1 90 ? 19.554 -6.175 -10.096 1.00 85.31 90 LEU A N 1
ATOM 670 C CA . LEU A 1 90 ? 19.313 -6.904 -8.854 1.00 85.31 90 LEU A CA 1
ATOM 671 C C . LEU A 1 90 ? 18.331 -8.068 -9.096 1.00 85.31 90 LEU A C 1
ATOM 673 O O . LEU A 1 90 ? 17.208 -7.835 -9.547 1.00 85.31 90 LEU A O 1
ATOM 677 N N . PRO A 1 91 ? 18.676 -9.321 -8.737 1.00 84.81 91 PRO A N 1
ATOM 678 C CA . PRO A 1 91 ? 17.824 -10.485 -9.012 1.00 84.81 91 PRO A CA 1
ATOM 679 C C . PRO A 1 91 ? 16.469 -10.405 -8.294 1.00 84.81 91 PRO A C 1
ATOM 681 O O . PRO A 1 91 ? 15.438 -10.793 -8.842 1.00 84.81 91 PRO A O 1
ATOM 684 N N . CYS A 1 92 ? 16.449 -9.812 -7.096 1.00 84.06 92 CYS A N 1
ATOM 685 C CA . CYS A 1 92 ? 15.225 -9.600 -6.330 1.00 84.06 92 CYS A CA 1
ATOM 686 C C . CYS A 1 92 ? 14.239 -8.642 -7.017 1.00 84.06 92 CYS A C 1
ATOM 688 O O . CYS A 1 92 ? 13.038 -8.750 -6.785 1.00 84.06 92 CYS A O 1
ATOM 690 N N . VAL A 1 93 ? 14.716 -7.727 -7.869 1.00 87.44 93 VAL A N 1
ATOM 691 C CA . VAL A 1 93 ? 13.855 -6.811 -8.629 1.00 87.44 93 VAL A CA 1
ATOM 692 C C . VAL A 1 93 ? 13.140 -7.571 -9.738 1.00 87.44 93 VAL A C 1
ATOM 694 O O . VAL A 1 93 ? 11.932 -7.413 -9.897 1.00 87.44 93 VAL A O 1
ATOM 697 N N . GLY A 1 94 ? 13.846 -8.462 -10.439 1.00 89.06 94 GLY A N 1
ATOM 698 C CA . GLY A 1 94 ? 13.237 -9.354 -11.425 1.00 89.06 94 GLY A CA 1
ATOM 699 C C . GLY A 1 94 ? 12.131 -10.215 -10.814 1.00 89.06 94 GLY A C 1
ATOM 700 O O . GLY A 1 94 ? 11.032 -10.274 -11.360 1.00 89.06 94 GLY A O 1
ATOM 701 N N . GLU A 1 95 ? 12.380 -10.822 -9.648 1.00 86.94 95 GLU A N 1
ATOM 702 C CA . GLU A 1 95 ? 11.368 -11.590 -8.906 1.00 86.94 95 GLU A CA 1
ATOM 703 C C . GLU A 1 95 ? 10.193 -10.726 -8.439 1.00 86.94 95 GLU A C 1
ATOM 705 O O . GLU A 1 95 ? 9.037 -11.115 -8.618 1.00 86.94 95 GLU A O 1
ATOM 710 N N . ALA A 1 96 ? 10.470 -9.539 -7.889 1.00 88.50 96 ALA A N 1
ATOM 711 C CA . ALA A 1 96 ? 9.443 -8.599 -7.452 1.00 88.50 96 ALA A CA 1
ATOM 712 C C . ALA A 1 96 ? 8.524 -8.185 -8.612 1.00 88.50 96 ALA A C 1
ATOM 714 O O . ALA A 1 96 ? 7.300 -8.184 -8.469 1.00 88.50 96 ALA A O 1
ATOM 715 N N . MET A 1 97 ? 9.100 -7.920 -9.788 1.00 89.88 97 MET A N 1
ATOM 716 C CA . MET A 1 97 ? 8.353 -7.549 -10.989 1.00 89.88 97 MET A CA 1
ATOM 717 C C . MET A 1 97 ? 7.407 -8.656 -11.463 1.00 89.88 97 MET A C 1
ATOM 719 O O . MET A 1 97 ? 6.360 -8.347 -12.023 1.00 89.88 97 MET A O 1
ATOM 723 N N . ARG A 1 98 ? 7.676 -9.939 -11.181 1.00 91.31 98 ARG A N 1
ATOM 724 C CA . ARG A 1 98 ? 6.751 -11.037 -11.543 1.00 91.31 98 ARG A CA 1
ATOM 725 C C . ARG A 1 98 ? 5.426 -10.995 -10.782 1.00 91.31 98 ARG A C 1
ATOM 727 O O . ARG A 1 98 ? 4.436 -11.544 -11.264 1.00 91.31 98 ARG A O 1
ATOM 734 N N . PHE A 1 99 ? 5.399 -10.371 -9.603 1.00 89.75 99 PHE A N 1
ATOM 735 C CA . PHE A 1 99 ? 4.168 -10.210 -8.828 1.00 89.75 99 PHE A CA 1
ATOM 736 C C . PHE A 1 99 ? 3.268 -9.102 -9.369 1.00 89.75 99 PHE A C 1
ATOM 738 O O . PHE A 1 99 ? 2.067 -9.129 -9.126 1.00 89.75 99 PHE A O 1
ATOM 745 N N . VAL A 1 100 ? 3.840 -8.141 -10.094 1.00 92.06 100 VAL A N 1
ATOM 746 C CA . VAL A 1 100 ? 3.130 -6.943 -10.558 1.00 92.06 100 VAL A CA 1
ATOM 747 C C . VAL A 1 100 ? 2.904 -6.959 -12.070 1.00 92.06 100 VAL A C 1
ATOM 749 O O . VAL A 1 100 ? 1.950 -6.374 -12.582 1.00 92.06 100 VAL A O 1
ATOM 752 N N . CYS A 1 101 ? 3.760 -7.669 -12.798 1.00 92.38 101 CYS A N 1
ATOM 753 C CA . CYS A 1 101 ? 3.737 -7.748 -14.243 1.00 92.38 101 CYS A CA 1
ATOM 754 C C . CYS A 1 101 ? 3.426 -9.164 -14.738 1.00 92.38 101 CYS A C 1
ATOM 756 O O . CYS A 1 101 ? 3.741 -10.196 -14.141 1.00 92.38 101 CYS A O 1
ATOM 758 N N . GLU A 1 102 ? 2.818 -9.218 -15.909 1.00 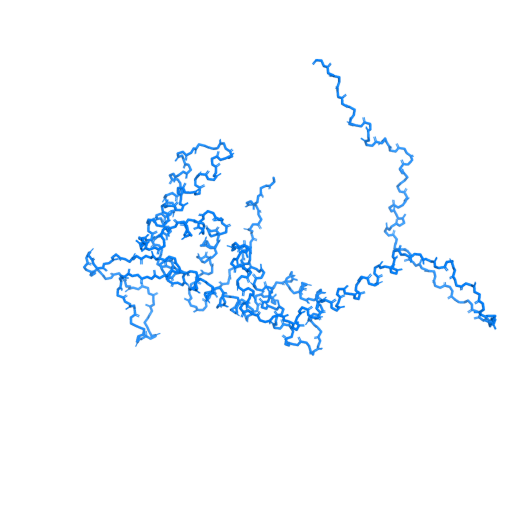92.62 102 GLU A N 1
ATOM 759 C CA . GLU A 1 102 ? 2.853 -10.370 -16.782 1.00 92.62 102 GLU A CA 1
ATOM 760 C C . GLU A 1 102 ? 4.210 -10.453 -17.461 1.00 92.62 102 GLU A C 1
ATOM 762 O O . GLU A 1 102 ? 4.739 -9.463 -17.960 1.00 92.62 102 GLU A O 1
ATOM 767 N N . VAL A 1 103 ? 4.774 -11.652 -17.454 1.00 92.38 103 VAL A N 1
ATOM 768 C CA . VAL A 1 103 ? 6.114 -11.913 -17.960 1.00 92.38 103 VAL A CA 1
ATOM 769 C C . VAL A 1 103 ? 5.983 -12.797 -19.185 1.00 92.38 103 VAL A C 1
ATOM 771 O O . VAL A 1 103 ? 5.276 -13.805 -19.146 1.00 92.38 103 VAL A O 1
ATOM 774 N N . LYS A 1 104 ? 6.645 -12.406 -20.270 1.00 91.38 104 LYS A N 1
ATOM 775 C CA . LYS A 1 104 ? 6.769 -13.195 -21.494 1.00 91.38 104 LYS A CA 1
ATOM 776 C C . LYS A 1 104 ? 8.258 -13.360 -21.793 1.00 91.38 104 LYS A C 1
ATOM 778 O O . LYS A 1 104 ? 9.010 -12.396 -21.711 1.00 91.38 104 LYS A O 1
ATOM 783 N N . GLY A 1 105 ? 8.672 -14.575 -22.137 1.00 78.62 105 GLY A N 1
ATOM 784 C CA . GLY A 1 105 ? 10.094 -14.908 -22.273 1.00 78.62 105 GLY A CA 1
ATOM 785 C C . GLY A 1 105 ? 10.749 -15.246 -20.929 1.00 78.62 105 GLY A C 1
ATOM 786 O O . GLY A 1 105 ? 10.275 -14.837 -19.869 1.00 78.62 105 GLY A O 1
ATOM 787 N N . GLY A 1 106 ? 11.814 -16.044 -20.989 1.00 70.50 106 GLY A N 1
ATOM 788 C CA . GLY A 1 106 ? 12.422 -16.715 -19.840 1.00 70.50 106 GLY A CA 1
ATOM 789 C C . GLY A 1 106 ? 11.825 -18.103 -19.599 1.00 70.50 106 GLY A C 1
ATOM 790 O O . GLY A 1 106 ? 10.606 -18.290 -19.603 1.00 70.50 106 GLY A O 1
ATOM 791 N N . SER A 1 107 ? 12.686 -19.098 -19.393 1.00 62.75 107 SER A N 1
ATOM 792 C CA . SER A 1 107 ? 12.272 -20.411 -18.904 1.00 62.75 107 SER A CA 1
ATOM 793 C C . SER A 1 107 ? 11.602 -20.237 -17.537 1.00 62.75 107 SER A C 1
ATOM 795 O O . SER A 1 107 ? 12.143 -19.588 -16.638 1.00 62.75 107 SER A O 1
ATOM 797 N N . GLN A 1 108 ? 10.381 -20.761 -17.373 1.00 59.31 108 GLN A N 1
ATOM 798 C CA . GLN A 1 108 ? 9.773 -20.801 -16.045 1.00 59.31 108 GLN A CA 1
ATOM 799 C C . GLN A 1 108 ? 10.708 -21.596 -15.128 1.00 59.31 108 GLN A C 1
ATOM 801 O O . GLN A 1 108 ? 11.122 -22.691 -15.515 1.00 59.31 108 GLN A O 1
ATOM 806 N N . PRO A 1 109 ? 11.040 -21.091 -13.927 1.00 58.34 109 PRO A N 1
ATOM 807 C CA . PRO A 1 109 ? 11.683 -21.929 -12.934 1.00 58.34 109 PRO A CA 1
ATOM 808 C C . PRO A 1 109 ? 10.707 -23.066 -12.628 1.00 58.34 109 PRO A C 1
ATOM 810 O O . PRO A 1 109 ? 9.631 -22.847 -12.075 1.00 58.34 109 PRO A O 1
ATOM 813 N N . THR A 1 110 ? 11.037 -24.275 -13.066 1.00 60.97 110 THR A N 1
ATOM 814 C CA . THR A 1 110 ? 10.290 -25.479 -12.715 1.00 60.97 110 THR A CA 1
ATOM 815 C C . THR A 1 110 ? 10.443 -25.673 -11.210 1.00 60.97 110 THR A C 1
ATOM 817 O O . THR A 1 110 ? 11.542 -25.941 -10.726 1.00 60.97 110 THR A O 1
ATOM 820 N N . TYR A 1 111 ? 9.356 -25.480 -10.461 1.00 55.56 111 TYR A N 1
ATOM 821 C CA . TYR A 1 111 ? 9.314 -25.501 -8.991 1.00 55.56 111 TYR A CA 1
ATOM 822 C C . TYR A 1 111 ? 9.433 -26.912 -8.379 1.00 55.56 111 TYR A C 1
ATOM 824 O O . TYR A 1 111 ? 9.133 -27.100 -7.201 1.00 55.56 111 TYR A O 1
ATOM 832 N N . ASP A 1 112 ? 9.912 -27.903 -9.130 1.00 54.31 112 ASP A N 1
ATOM 833 C CA . ASP A 1 112 ? 9.878 -29.314 -8.727 1.00 54.31 112 ASP A CA 1
ATOM 834 C C . ASP A 1 112 ? 10.976 -29.718 -7.724 1.00 54.31 112 ASP A C 1
ATOM 836 O O . ASP A 1 112 ? 11.156 -30.904 -7.455 1.00 54.31 112 ASP A O 1
ATOM 840 N N . ASN A 1 113 ? 11.710 -28.772 -7.122 1.00 52.34 113 ASN A N 1
ATOM 841 C CA . ASN A 1 113 ? 12.626 -29.102 -6.027 1.00 52.34 113 ASN A CA 1
ATOM 842 C C . ASN A 1 113 ? 12.798 -27.967 -4.997 1.00 52.34 113 ASN A C 1
ATOM 844 O O . ASN A 1 113 ? 13.581 -27.041 -5.218 1.00 52.34 113 ASN A O 1
ATOM 848 N N . PRO A 1 114 ? 12.121 -28.034 -3.833 1.00 57.06 114 PRO A N 1
ATOM 849 C CA . PRO A 1 114 ? 12.228 -27.024 -2.778 1.00 57.06 114 PRO A CA 1
ATOM 850 C C . PRO A 1 114 ? 13.531 -27.086 -1.953 1.00 57.06 114 PRO A C 1
ATOM 852 O O . PRO A 1 114 ? 13.661 -26.336 -0.989 1.00 57.06 114 PRO A O 1
ATOM 855 N N . SER A 1 115 ? 14.500 -27.950 -2.289 1.00 54.41 115 SER A N 1
ATOM 856 C CA . SER A 1 115 ? 15.693 -28.187 -1.455 1.00 54.41 115 SER A CA 1
ATOM 857 C C . SER A 1 115 ? 17.001 -27.571 -1.965 1.00 54.41 115 SER A C 1
ATOM 859 O O . SER A 1 115 ? 18.054 -27.872 -1.402 1.00 54.41 115 SER A O 1
ATOM 861 N N . VAL A 1 116 ? 16.990 -26.744 -3.015 1.00 44.38 116 VAL A N 1
ATOM 862 C CA . VAL A 1 116 ? 18.233 -26.180 -3.568 1.00 44.38 116 VAL A CA 1
ATOM 863 C C . VAL A 1 116 ? 18.339 -24.692 -3.245 1.00 44.38 116 VAL A C 1
ATOM 865 O O . VAL A 1 116 ? 17.488 -23.889 -3.616 1.00 44.38 116 VAL A O 1
ATOM 868 N N . ASN A 1 117 ? 19.405 -24.356 -2.519 1.00 44.47 117 ASN A N 1
ATOM 869 C CA . ASN A 1 117 ? 19.817 -23.005 -2.153 1.00 44.47 117 ASN A CA 1
ATOM 870 C C . ASN A 1 117 ? 19.752 -22.041 -3.351 1.00 44.47 117 ASN A C 1
ATOM 872 O O . ASN A 1 117 ? 20.485 -22.185 -4.331 1.00 44.47 117 ASN A O 1
ATOM 876 N N . TYR A 1 118 ? 18.909 -21.017 -3.227 1.00 48.44 118 TYR A N 1
ATOM 877 C CA . TYR A 1 118 ? 18.844 -19.871 -4.127 1.00 48.44 118 TYR A CA 1
ATOM 878 C C . TYR A 1 118 ? 20.107 -19.011 -3.959 1.00 48.44 118 TYR A C 1
ATOM 880 O O . TYR A 1 118 ? 20.127 -18.133 -3.103 1.00 48.44 118 TYR A O 1
ATOM 888 N N . CYS A 1 119 ? 21.172 -19.265 -4.733 1.00 43.72 119 CYS A N 1
ATOM 889 C CA . CYS 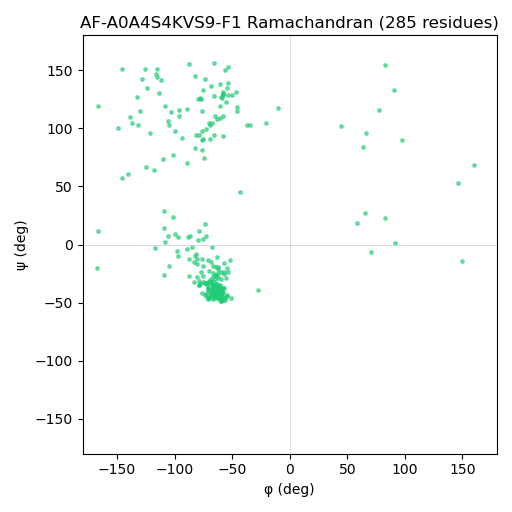A 1 119 ? 22.171 -18.227 -5.063 1.00 43.72 119 CYS A CA 1
ATOM 890 C C . CYS A 1 119 ? 23.165 -18.556 -6.201 1.00 43.72 119 CYS A C 1
ATOM 892 O O . CYS A 1 119 ? 24.138 -17.828 -6.376 1.00 43.72 119 CYS A O 1
ATOM 894 N N . SER A 1 120 ? 22.980 -19.612 -6.999 1.00 42.00 120 SER A N 1
ATOM 895 C CA . SER A 1 120 ? 23.972 -19.968 -8.033 1.00 42.00 120 SER A CA 1
ATOM 896 C C . SER A 1 120 ? 23.344 -20.446 -9.340 1.00 42.00 120 SER A C 1
ATOM 898 O O . SER A 1 120 ? 23.579 -21.571 -9.773 1.00 42.00 120 SER A O 1
ATOM 900 N N . PHE A 1 121 ? 22.552 -19.584 -9.982 1.00 44.81 121 PHE A N 1
ATOM 901 C CA . PHE A 1 121 ? 22.043 -19.827 -11.335 1.00 44.81 121 PHE A CA 1
ATOM 902 C C . PHE A 1 121 ? 22.404 -18.669 -12.281 1.00 44.81 121 PHE A C 1
ATOM 904 O O . PHE A 1 121 ? 21.550 -17.915 -12.731 1.00 44.81 121 PHE A O 1
ATOM 911 N N . PHE A 1 122 ? 23.705 -18.518 -12.548 1.00 45.03 122 PHE A N 1
ATOM 912 C CA . PHE A 1 122 ? 24.240 -17.780 -13.700 1.00 45.03 122 PHE A CA 1
ATOM 913 C C . PHE A 1 122 ? 24.853 -18.813 -14.659 1.00 45.03 122 PHE A C 1
ATOM 915 O O . PHE A 1 122 ? 26.065 -19.002 -14.712 1.00 45.03 122 PHE A O 1
ATOM 922 N N . GLY A 1 123 ? 23.994 -19.566 -15.347 1.00 45.06 123 GLY A N 1
ATOM 923 C CA . GLY A 1 123 ? 24.386 -20.448 -16.444 1.00 45.06 123 GLY A CA 1
ATOM 924 C C . GLY A 1 123 ? 24.008 -19.787 -17.761 1.00 45.06 123 GLY A C 1
ATOM 925 O O . GLY A 1 123 ? 22.825 -19.584 -18.006 1.00 45.06 123 GLY A O 1
ATOM 926 N N . LEU A 1 124 ? 25.006 -19.425 -18.572 1.00 51.62 124 LEU A N 1
ATOM 927 C CA . LEU A 1 124 ? 24.818 -18.912 -19.929 1.00 51.62 124 LEU A CA 1
ATOM 928 C C . LEU A 1 124 ? 24.040 -19.939 -20.768 1.00 51.62 124 LEU A C 1
ATOM 930 O O . LEU A 1 124 ? 24.602 -20.972 -21.131 1.00 51.62 124 LEU A O 1
ATOM 934 N N . THR A 1 125 ? 22.793 -19.645 -21.125 1.00 41.84 125 THR A N 1
ATOM 935 C CA . THR A 1 125 ? 22.084 -20.369 -22.188 1.00 41.84 125 THR A CA 1
ATOM 936 C C . THR A 1 125 ? 21.480 -19.375 -23.170 1.00 41.84 125 THR A C 1
ATOM 938 O O . THR A 1 125 ? 20.606 -18.603 -22.808 1.00 41.84 125 THR A O 1
ATOM 941 N N . ASP A 1 126 ? 21.982 -19.424 -24.404 1.00 44.84 126 ASP A N 1
ATOM 942 C CA . ASP A 1 126 ? 21.444 -18.861 -25.645 1.00 44.84 126 ASP A CA 1
ATOM 943 C C . ASP A 1 126 ? 20.885 -17.423 -25.622 1.00 44.84 126 ASP A C 1
ATOM 945 O O . ASP A 1 126 ? 19.728 -17.139 -25.312 1.00 44.84 126 ASP A O 1
ATOM 949 N N . ILE A 1 127 ? 21.735 -16.528 -26.138 1.00 54.16 127 ILE A N 1
ATOM 950 C CA . ILE A 1 127 ? 21.657 -15.057 -26.230 1.00 54.16 127 ILE A CA 1
ATOM 951 C C . ILE A 1 127 ? 20.347 -14.512 -26.857 1.00 54.16 127 ILE A C 1
ATOM 953 O O . ILE A 1 127 ? 20.062 -13.323 -26.743 1.00 54.16 127 ILE A O 1
ATOM 957 N N . ALA A 1 128 ? 19.521 -15.349 -27.495 1.00 56.50 128 ALA A N 1
ATOM 958 C CA . ALA A 1 128 ? 18.279 -14.932 -28.158 1.00 56.50 128 ALA A CA 1
ATOM 959 C C . ALA A 1 128 ? 16.981 -15.295 -27.399 1.00 56.50 128 ALA A C 1
ATOM 961 O O . ALA A 1 128 ? 15.944 -14.689 -27.666 1.00 56.50 128 ALA A O 1
ATOM 962 N N . SER A 1 129 ? 17.013 -16.237 -26.446 1.00 56.78 129 SER A N 1
ATOM 963 C CA . SER A 1 129 ? 15.848 -16.640 -25.624 1.00 56.78 129 SER A CA 1
ATOM 964 C C . SER A 1 129 ? 15.785 -15.972 -24.242 1.00 56.78 129 SER A C 1
ATOM 966 O O . SER A 1 129 ? 14.781 -16.109 -23.540 1.00 56.78 129 SER A O 1
ATOM 968 N N . ASP A 1 130 ? 16.820 -15.213 -23.880 1.00 70.19 130 ASP A N 1
ATOM 969 C CA . ASP A 1 130 ? 17.002 -14.594 -22.559 1.00 70.19 130 ASP A CA 1
ATOM 970 C C . ASP A 1 130 ? 16.292 -13.243 -22.374 1.00 70.19 130 ASP A C 1
ATOM 972 O O . ASP A 1 130 ? 16.323 -12.654 -21.290 1.00 70.19 130 ASP A O 1
ATOM 976 N N . LEU A 1 131 ? 15.626 -12.723 -23.411 1.00 84.56 131 LEU A N 1
ATOM 977 C CA . LEU A 1 131 ? 14.921 -11.450 -23.294 1.00 84.56 131 LEU A CA 1
ATOM 978 C C . LEU A 1 131 ? 13.614 -11.629 -22.503 1.00 84.56 131 LEU A C 1
ATOM 980 O O . LEU A 1 131 ? 12.553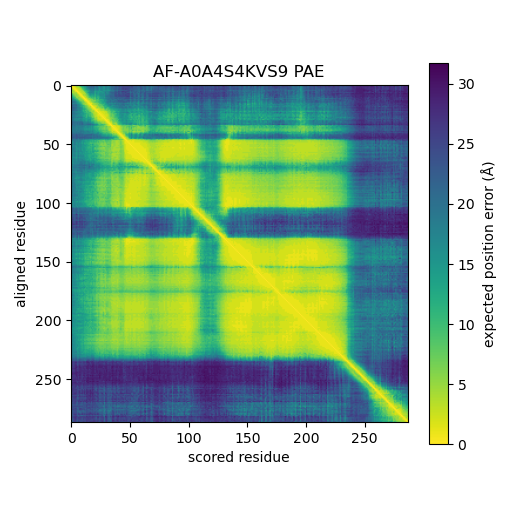 -11.914 -23.062 1.00 84.56 131 LEU A O 1
ATOM 984 N N . VAL A 1 132 ? 13.692 -11.443 -21.186 1.00 90.31 132 VAL A N 1
ATOM 985 C CA . VAL A 1 132 ? 12.518 -11.384 -20.311 1.00 90.31 132 VAL A CA 1
ATOM 986 C C . VAL A 1 132 ? 11.849 -10.026 -20.480 1.00 90.31 132 VAL A C 1
ATOM 988 O O . VAL A 1 132 ? 12.416 -8.983 -20.140 1.00 90.31 132 VAL A O 1
ATOM 991 N N . VAL A 1 133 ? 10.626 -10.041 -20.999 1.00 92.75 133 VAL A N 1
ATOM 992 C CA . VAL A 1 133 ? 9.831 -8.832 -21.187 1.00 92.75 133 VAL A CA 1
ATOM 993 C C . VAL A 1 133 ? 8.626 -8.825 -20.253 1.00 92.75 133 VAL A C 1
ATOM 995 O O . VAL A 1 133 ? 7.987 -9.847 -19.996 1.00 92.75 133 VAL A O 1
ATOM 998 N N . TYR A 1 134 ? 8.319 -7.645 -19.737 1.00 93.06 134 TYR A N 1
ATOM 999 C CA . TYR A 1 134 ? 7.325 -7.391 -18.711 1.00 93.06 134 TYR A CA 1
ATOM 1000 C C . TYR A 1 134 ? 6.198 -6.526 -19.280 1.00 93.06 134 TYR A C 1
ATOM 1002 O O . TYR A 1 134 ? 6.416 -5.635 -20.106 1.00 93.06 134 TYR A O 1
ATOM 1010 N N . ARG A 1 135 ? 4.979 -6.795 -18.820 1.00 91.44 135 ARG A N 1
ATOM 1011 C CA . ARG A 1 135 ? 3.772 -6.006 -19.075 1.00 91.44 135 ARG A CA 1
ATOM 1012 C C . ARG A 1 135 ? 3.050 -5.786 -17.755 1.00 91.44 135 ARG A C 1
ATOM 1014 O O . ARG A 1 135 ? 2.768 -6.754 -17.060 1.00 91.44 135 ARG A O 1
ATOM 1021 N N . TYR A 1 136 ? 2.742 -4.544 -17.398 1.00 91.12 136 TYR A N 1
ATOM 1022 C CA . TYR A 1 136 ? 1.971 -4.269 -16.186 1.00 91.12 136 TYR A CA 1
ATOM 1023 C C . TYR A 1 136 ? 0.588 -4.930 -16.246 1.00 91.12 136 TYR A C 1
ATOM 1025 O O . TYR A 1 136 ? -0.064 -4.922 -17.289 1.00 91.12 136 TYR A O 1
ATOM 1033 N N . SER A 1 137 ? 0.156 -5.515 -15.129 1.00 91.12 137 SER A N 1
ATOM 1034 C CA . SER A 1 137 ? -1.158 -6.137 -14.999 1.00 91.12 137 SER A CA 1
ATOM 1035 C C . SER A 1 137 ? -1.762 -5.741 -13.657 1.00 91.12 137 SER A C 1
ATOM 1037 O O . SER A 1 137 ? -1.378 -6.252 -12.603 1.00 91.12 137 SER A O 1
ATOM 1039 N N . GLN A 1 138 ? -2.722 -4.817 -13.700 1.00 91.69 138 GLN A N 1
ATOM 1040 C CA . GLN A 1 138 ? -3.465 -4.353 -12.528 1.00 91.69 138 GLN A CA 1
ATOM 1041 C C . GLN A 1 138 ? -4.059 -5.487 -11.670 1.00 91.69 138 GLN A C 1
ATOM 1043 O O . GLN A 1 138 ? -3.848 -5.449 -10.458 1.00 91.69 138 GLN A O 1
ATOM 1048 N N . PRO A 1 139 ? -4.717 -6.536 -12.216 1.00 94.12 139 PRO A N 1
ATOM 1049 C CA . PRO A 1 139 ? -5.272 -7.596 -11.371 1.00 94.12 139 PRO A CA 1
ATOM 1050 C C . PRO A 1 139 ? -4.190 -8.348 -10.584 1.00 94.12 139 PRO A C 1
ATOM 1052 O O . PRO A 1 139 ? -4.371 -8.609 -9.396 1.00 94.12 139 PRO A O 1
ATOM 1055 N N . LYS A 1 140 ? -3.025 -8.617 -11.194 1.00 93.75 140 LYS A N 1
ATOM 1056 C CA . LYS A 1 140 ? -1.883 -9.218 -10.484 1.00 93.75 140 LYS A CA 1
ATOM 1057 C C . LYS A 1 140 ? -1.360 -8.318 -9.375 1.00 93.75 140 LYS A C 1
ATOM 1059 O O . LYS A 1 140 ? -1.042 -8.800 -8.288 1.00 93.75 140 LYS A O 1
ATOM 1064 N N . PHE A 1 141 ? -1.297 -7.015 -9.638 1.00 93.38 141 PHE A N 1
ATOM 1065 C CA . PHE A 1 141 ? -0.883 -6.050 -8.634 1.00 93.38 141 PHE A CA 1
ATOM 1066 C C . PHE A 1 141 ? -1.826 -6.055 -7.426 1.00 93.38 141 PHE A C 1
ATOM 1068 O O . PHE A 1 141 ? -1.358 -6.170 -6.296 1.00 93.38 141 PHE A O 1
ATOM 1075 N N . ILE A 1 142 ? -3.142 -6.026 -7.651 1.00 95.50 142 ILE A N 1
ATOM 1076 C CA . ILE A 1 142 ? -4.143 -6.107 -6.579 1.00 95.50 142 ILE A CA 1
ATOM 1077 C C . ILE A 1 142 ? -4.018 -7.424 -5.804 1.00 95.50 142 ILE A C 1
ATOM 1079 O O . ILE A 1 142 ? -3.984 -7.407 -4.575 1.00 95.50 142 ILE A O 1
ATOM 1083 N N . GLU A 1 143 ? -3.869 -8.566 -6.481 1.00 95.75 143 GLU A N 1
ATOM 1084 C CA . GLU A 1 143 ? -3.633 -9.856 -5.814 1.00 95.75 143 GLU A CA 1
ATOM 1085 C C . GLU A 1 143 ? -2.377 -9.845 -4.935 1.00 95.75 143 GLU A C 1
ATOM 1087 O O . GLU A 1 143 ? -2.366 -10.400 -3.831 1.00 95.75 143 GLU A O 1
ATOM 1092 N N . TYR A 1 144 ? -1.305 -9.215 -5.417 1.00 94.69 144 TYR A N 1
ATOM 1093 C CA . TYR A 1 144 ? -0.084 -9.036 -4.647 1.00 94.69 144 TYR A CA 1
ATOM 1094 C C . TYR A 1 144 ? -0.320 -8.161 -3.409 1.00 94.69 144 TYR A C 1
ATOM 1096 O O . TYR A 1 144 ? 0.104 -8.535 -2.312 1.00 94.69 144 TYR A O 1
ATOM 1104 N N . LEU A 1 145 ? -1.036 -7.041 -3.552 1.00 95.38 145 LEU A N 1
ATOM 1105 C CA . LEU A 1 145 ? -1.383 -6.161 -2.435 1.00 95.38 145 LEU A CA 1
ATOM 1106 C C . LEU A 1 145 ? -2.255 -6.874 -1.394 1.00 95.38 145 LEU A C 1
ATOM 1108 O O . LEU A 1 145 ? -1.979 -6.750 -0.204 1.00 95.38 145 LEU A O 1
ATOM 1112 N N . ILE A 1 146 ? -3.218 -7.703 -1.810 1.00 96.69 146 ILE A N 1
ATOM 1113 C CA . ILE A 1 146 ? -4.027 -8.539 -0.903 1.00 96.69 146 ILE A CA 1
ATOM 1114 C C . ILE A 1 146 ? -3.132 -9.494 -0.102 1.00 96.69 146 ILE A C 1
ATOM 1116 O O . ILE A 1 146 ? -3.221 -9.573 1.128 1.00 96.69 146 ILE A O 1
ATOM 1120 N N . LYS A 1 147 ? -2.219 -10.204 -0.779 1.00 95.56 147 LYS A N 1
ATOM 1121 C CA . LYS A 1 147 ? -1.248 -11.099 -0.120 1.00 95.56 147 LYS A CA 1
ATOM 1122 C C . LYS A 1 147 ? -0.342 -10.330 0.841 1.00 95.56 147 LYS A C 1
ATOM 1124 O O . LYS A 1 147 ? 0.043 -10.846 1.889 1.00 95.56 147 LYS A O 1
ATOM 1129 N N . LYS A 1 148 ? 0.009 -9.090 0.503 1.00 94.25 148 LYS A N 1
ATOM 1130 C CA . LYS A 1 148 ? 0.835 -8.237 1.356 1.00 94.25 148 LYS A CA 1
ATOM 1131 C C . LYS A 1 148 ? 0.071 -7.739 2.582 1.00 94.25 148 LYS A C 1
ATOM 1133 O O . LYS A 1 148 ? 0.615 -7.845 3.677 1.00 94.25 148 LYS A O 1
ATOM 1138 N N . ALA A 1 149 ? -1.163 -7.267 2.419 1.00 95.94 149 ALA A N 1
ATOM 1139 C CA . ALA A 1 149 ? -2.020 -6.793 3.504 1.00 95.94 149 ALA A CA 1
ATOM 1140 C C . ALA A 1 149 ? -2.291 -7.902 4.530 1.00 95.94 149 ALA A C 1
ATOM 1142 O O . ALA A 1 149 ? -2.063 -7.711 5.722 1.00 95.94 149 ALA A O 1
ATOM 1143 N N . THR A 1 150 ? -2.659 -9.095 4.056 1.00 95.69 150 THR A N 1
ATOM 1144 C CA . THR A 1 150 ? -2.875 -10.273 4.917 1.00 95.69 150 THR A CA 1
ATOM 1145 C C . THR A 1 150 ? -1.597 -10.693 5.646 1.00 95.69 150 THR A C 1
ATOM 1147 O O . THR A 1 150 ? -1.605 -10.976 6.841 1.00 95.69 150 THR A O 1
ATOM 1150 N N . ARG A 1 151 ? -0.440 -10.663 4.977 1.00 93.25 151 ARG A N 1
ATOM 1151 C CA . ARG A 1 151 ? 0.843 -10.924 5.643 1.00 93.25 151 ARG A CA 1
ATOM 1152 C C . ARG A 1 151 ? 1.162 -9.874 6.716 1.00 93.25 151 ARG A C 1
ATOM 1154 O O . ARG A 1 151 ? 1.634 -10.228 7.795 1.00 93.25 151 ARG A O 1
ATOM 1161 N N . LEU A 1 152 ? 0.926 -8.593 6.435 1.00 93.31 152 LEU A N 1
ATOM 1162 C CA . LEU A 1 152 ? 1.163 -7.507 7.391 1.00 93.31 152 LEU A CA 1
ATOM 1163 C C . LEU A 1 152 ? 0.254 -7.614 8.621 1.00 93.31 152 LEU A C 1
ATOM 1165 O O . LEU A 1 152 ? 0.736 -7.380 9.730 1.00 93.31 152 LEU A O 1
ATOM 1169 N N . SER A 1 153 ? -1.006 -8.028 8.450 1.00 95.06 153 SER A N 1
ATOM 1170 C CA . SER A 1 153 ? -1.935 -8.223 9.568 1.00 95.06 153 SER A CA 1
ATOM 1171 C C . SER A 1 153 ? -1.544 -9.397 10.472 1.00 95.06 153 SER A C 1
ATOM 1173 O O . SER A 1 153 ? -1.768 -9.329 11.677 1.00 95.06 153 SER A O 1
ATOM 1175 N N . HIS A 1 154 ? -0.928 -10.455 9.926 1.00 91.94 154 HIS A N 1
ATOM 1176 C CA . HIS A 1 154 ? -0.536 -11.648 10.692 1.00 91.94 154 HIS A CA 1
ATOM 1177 C C . HIS A 1 154 ? 0.852 -11.575 11.344 1.00 91.94 154 HIS A C 1
ATOM 1179 O O . HIS A 1 154 ? 1.080 -12.217 12.364 1.00 91.94 154 HIS A O 1
ATOM 1185 N N . ASN A 1 155 ? 1.794 -10.801 10.799 1.00 86.19 155 ASN A N 1
ATOM 1186 C CA . ASN A 1 155 ? 3.199 -10.822 11.235 1.00 86.19 155 ASN A CA 1
ATOM 1187 C C . ASN A 1 155 ? 3.478 -10.173 12.612 1.00 86.19 155 ASN A C 1
ATOM 1189 O O . ASN A 1 155 ? 4.644 -9.957 12.966 1.00 86.19 155 ASN A O 1
ATOM 1193 N N . GLY A 1 156 ? 2.440 -9.793 13.365 1.00 85.69 156 GLY A N 1
ATOM 1194 C CA . GLY A 1 156 ? 2.568 -9.083 14.643 1.00 85.69 156 GLY A CA 1
ATOM 1195 C C . GLY A 1 156 ? 3.314 -7.749 14.520 1.00 85.69 156 GLY A C 1
ATOM 1196 O O . GLY A 1 156 ? 3.853 -7.241 15.497 1.00 85.69 156 GLY A O 1
ATOM 1197 N N . ILE A 1 157 ? 3.420 -7.188 13.307 1.00 87.50 157 ILE A N 1
ATOM 1198 C CA . ILE A 1 157 ? 4.060 -5.882 13.079 1.00 87.50 157 ILE A CA 1
ATOM 1199 C C . ILE A 1 157 ? 3.237 -4.788 13.759 1.00 87.50 157 ILE A C 1
ATOM 1201 O O . ILE A 1 157 ? 3.803 -3.878 14.360 1.00 87.50 157 ILE A O 1
ATOM 1205 N N . VAL A 1 158 ? 1.911 -4.925 13.700 1.00 88.00 158 VAL A N 1
ATOM 1206 C CA . VAL A 1 158 ? 0.959 -4.044 14.377 1.00 88.00 158 VAL A CA 1
ATOM 1207 C C . VAL A 1 158 ? 1.190 -4.069 15.889 1.00 88.00 158 VAL A C 1
ATOM 1209 O O . VAL A 1 158 ? 1.346 -3.011 16.488 1.00 88.00 158 VAL A O 1
ATOM 1212 N N . ASP A 1 159 ? 1.365 -5.257 16.473 1.00 88.81 159 ASP A N 1
ATOM 1213 C CA . ASP A 1 159 ? 1.576 -5.427 17.919 1.00 88.81 159 ASP A CA 1
ATOM 1214 C C . ASP A 1 159 ? 2.953 -4.920 18.392 1.00 88.81 159 ASP A C 1
ATOM 1216 O O . ASP A 1 159 ? 3.146 -4.588 19.557 1.00 88.81 159 ASP A O 1
ATOM 1220 N N . LYS A 1 160 ? 3.941 -4.836 17.492 1.00 91.44 160 LYS A N 1
ATOM 1221 C CA . LYS A 1 160 ? 5.275 -4.290 17.806 1.00 91.44 160 LYS A CA 1
ATOM 1222 C C . LYS A 1 160 ? 5.317 -2.763 17.783 1.00 91.44 160 LYS A C 1
ATOM 1224 O O . LYS A 1 160 ? 6.278 -2.174 18.279 1.00 91.44 160 LYS A O 1
ATOM 1229 N N . SER A 1 161 ? 4.329 -2.113 17.172 1.00 93.06 161 SER A N 1
ATOM 1230 C CA . SER A 1 161 ? 4.292 -0.663 17.014 1.00 93.06 161 SER A CA 1
ATOM 1231 C C . SER A 1 161 ? 3.268 -0.052 17.962 1.00 93.06 161 SER A C 1
ATOM 1233 O O . SER A 1 161 ? 2.071 -0.074 17.693 1.00 93.06 161 SER A O 1
ATOM 1235 N N . LEU A 1 162 ? 3.750 0.599 19.025 1.00 95.31 162 LEU A N 1
ATOM 1236 C CA . LEU A 1 162 ? 2.896 1.288 20.004 1.00 95.31 162 LEU A CA 1
ATOM 1237 C C . LEU A 1 162 ? 1.956 2.320 19.366 1.00 95.31 162 LEU A C 1
ATOM 1239 O O . LEU A 1 162 ? 0.900 2.621 19.912 1.00 95.31 162 LEU A O 1
ATOM 1243 N N . THR A 1 163 ? 2.344 2.915 18.237 1.00 95.12 163 THR A N 1
ATOM 1244 C CA . THR A 1 163 ? 1.486 3.872 17.526 1.00 95.12 163 THR A CA 1
ATOM 1245 C C . THR A 1 163 ? 0.281 3.173 16.907 1.00 95.12 163 THR A C 1
ATOM 1247 O O . THR A 1 163 ? -0.831 3.662 17.059 1.00 95.12 163 THR A O 1
ATOM 1250 N N . LEU A 1 164 ? 0.498 2.020 16.270 1.00 94.81 164 LEU A N 1
ATOM 1251 C CA . LEU A 1 164 ? -0.567 1.251 15.623 1.00 94.81 164 LEU A CA 1
ATOM 1252 C C . LEU A 1 164 ? -1.481 0.600 16.668 1.00 94.81 164 LEU A C 1
ATOM 1254 O O . LEU A 1 164 ? -2.698 0.609 16.527 1.00 94.81 164 LEU A O 1
ATOM 1258 N N . GLU A 1 165 ? -0.907 0.115 17.769 1.00 95.31 165 GLU A N 1
ATOM 1259 C CA . GLU A 1 165 ? -1.672 -0.391 18.911 1.00 95.31 165 GLU A CA 1
ATOM 1260 C C . GLU A 1 165 ? -2.582 0.690 19.515 1.00 95.31 165 GLU A C 1
ATOM 1262 O O . GLU A 1 165 ? -3.751 0.437 19.796 1.00 95.31 165 GLU A O 1
ATOM 1267 N N . ARG A 1 166 ? -2.087 1.928 19.664 1.00 95.75 166 ARG A N 1
ATOM 1268 C CA . ARG A 1 166 ? -2.904 3.055 20.149 1.00 95.75 166 ARG A CA 1
ATOM 1269 C C . ARG A 1 166 ? -4.047 3.406 19.207 1.00 95.75 166 ARG A C 1
ATOM 1271 O O . ARG A 1 166 ? -5.086 3.840 19.692 1.00 95.75 166 ARG A O 1
ATOM 1278 N N . GLU A 1 167 ? -3.865 3.254 17.898 1.00 95.12 167 GLU A N 1
ATOM 1279 C CA . GLU A 1 167 ? -4.942 3.458 16.924 1.00 95.12 167 GLU A CA 1
ATOM 1280 C C . GLU A 1 167 ? -6.034 2.396 17.092 1.00 95.12 167 GLU A C 1
ATOM 1282 O O . GLU A 1 167 ? -7.201 2.751 17.236 1.00 95.12 167 GLU A O 1
ATOM 1287 N N . LEU A 1 168 ? -5.663 1.119 17.236 1.00 95.75 168 LEU A N 1
ATOM 1288 C CA . LEU A 1 168 ? -6.626 0.048 17.524 1.00 95.75 168 LEU A CA 1
ATOM 1289 C C . LEU A 1 168 ? -7.323 0.221 18.884 1.00 95.75 168 LEU A C 1
ATOM 1291 O O . LEU A 1 168 ? -8.524 -0.020 19.013 1.00 95.75 168 LEU A O 1
ATOM 1295 N N . ALA A 1 169 ? -6.590 0.667 19.906 1.00 95.75 169 ALA A N 1
ATOM 1296 C CA . ALA A 1 169 ? -7.154 0.948 21.223 1.00 95.75 169 ALA A CA 1
ATOM 1297 C C . ALA A 1 169 ? -8.120 2.143 21.191 1.00 95.75 169 ALA A C 1
ATOM 1299 O O . ALA A 1 169 ? -9.154 2.116 21.856 1.00 95.75 169 ALA A O 1
ATOM 1300 N N . LYS A 1 170 ? -7.811 3.182 20.404 1.00 95.12 170 LYS A N 1
ATOM 1301 C CA . LYS A 1 170 ? -8.682 4.349 20.205 1.00 95.12 170 LYS A CA 1
ATOM 1302 C C . LYS A 1 170 ? -10.016 3.949 19.579 1.00 95.12 170 LYS A C 1
ATOM 1304 O O . LYS A 1 170 ? -11.047 4.491 19.970 1.00 95.12 170 LYS A O 1
ATOM 1309 N N . ASP A 1 171 ? -9.987 2.981 18.672 1.00 95.38 171 ASP A N 1
ATOM 1310 C CA . ASP A 1 171 ? -11.186 2.430 18.050 1.00 95.38 171 ASP A CA 1
ATOM 1311 C C . ASP A 1 171 ? -11.904 1.411 18.960 1.00 95.38 171 ASP A C 1
ATOM 1313 O O . ASP A 1 171 ? -12.902 0.828 18.560 1.00 95.38 171 ASP A O 1
ATOM 1317 N N . GLY A 1 172 ? -11.444 1.185 20.200 1.00 95.31 172 GLY A N 1
ATOM 1318 C CA . GLY A 1 172 ? -12.102 0.290 21.161 1.00 95.31 172 GLY A CA 1
ATOM 1319 C C . GLY A 1 172 ? -12.107 -1.182 20.730 1.00 95.31 172 GLY A C 1
ATOM 1320 O O . GLY A 1 172 ? -13.029 -1.927 21.084 1.00 95.31 172 GLY A O 1
ATOM 1321 N N . LEU A 1 173 ? -11.116 -1.587 19.925 1.00 96.00 173 LEU A N 1
ATOM 1322 C CA . LEU A 1 173 ? -10.945 -2.959 19.430 1.00 96.00 173 LEU A CA 1
ATOM 1323 C C . LEU A 1 173 ? -10.141 -3.850 20.386 1.00 96.00 173 LEU A C 1
ATOM 1325 O O . LEU A 1 173 ? -10.131 -5.062 20.209 1.00 96.00 173 LEU A O 1
ATOM 1329 N N . MET A 1 174 ? -9.478 -3.263 21.385 1.00 94.62 174 MET A N 1
ATOM 1330 C CA . MET A 1 174 ? -8.617 -3.970 22.346 1.00 94.62 174 MET A CA 1
ATOM 1331 C C . MET A 1 174 ? -9.378 -4.527 23.567 1.00 94.62 174 MET A C 1
ATOM 1333 O O . MET A 1 174 ? -8.746 -4.980 24.517 1.00 94.62 174 MET A O 1
ATOM 1337 N N . ASP A 1 175 ? -10.713 -4.467 23.574 1.00 93.12 175 ASP A N 1
ATOM 1338 C CA . ASP A 1 175 ? -11.534 -5.005 24.666 1.00 93.12 175 ASP A CA 1
ATOM 1339 C C . ASP A 1 175 ? -11.743 -6.523 24.515 1.00 93.12 175 ASP A C 1
ATOM 1341 O O . ASP A 1 175 ? -11.940 -7.022 23.401 1.00 93.12 175 ASP A O 1
ATOM 1345 N N . ASP A 1 176 ? -11.800 -7.243 25.640 1.00 91.94 176 ASP A N 1
ATOM 1346 C CA . ASP A 1 176 ? -12.076 -8.684 25.668 1.00 91.94 176 ASP A CA 1
ATOM 1347 C C . ASP A 1 176 ? -13.386 -9.028 24.929 1.00 91.94 176 ASP A C 1
ATOM 1349 O O . ASP A 1 176 ? -14.427 -8.391 25.114 1.00 91.94 176 ASP A O 1
ATOM 1353 N N . GLY A 1 177 ? -13.348 -10.071 24.092 1.00 94.62 177 GLY A N 1
ATOM 1354 C CA . GLY A 1 177 ? -14.514 -10.576 23.354 1.00 94.62 177 GLY A CA 1
ATOM 1355 C C . GLY A 1 177 ? -14.725 -9.985 21.954 1.00 94.62 177 GLY A C 1
ATOM 1356 O O . GLY A 1 177 ? -15.678 -10.376 21.281 1.00 94.62 177 GLY A O 1
ATOM 1357 N N . LYS A 1 178 ? -13.843 -9.093 21.477 1.00 96.00 178 LYS A N 1
ATOM 1358 C CA . LYS A 1 178 ? -13.907 -8.488 20.129 1.00 96.00 178 LYS A CA 1
ATOM 1359 C C . LYS A 1 178 ? -12.814 -8.980 19.170 1.00 96.00 178 LYS A C 1
ATOM 1361 O O . LYS A 1 178 ? -12.435 -8.265 18.248 1.00 96.00 178 LYS A O 1
ATOM 1366 N N . GLU A 1 179 ? -12.321 -10.204 19.342 1.00 95.25 179 GLU A N 1
ATOM 1367 C CA . GLU A 1 179 ? -11.184 -10.741 18.571 1.00 95.25 179 GLU A CA 1
ATOM 1368 C C . GLU A 1 179 ? -11.398 -10.736 17.047 1.00 95.25 179 GLU A C 1
ATOM 1370 O O . GLU A 1 179 ? -10.481 -10.436 16.281 1.00 95.25 179 GLU A O 1
ATOM 1375 N N . GLU A 1 180 ? -12.618 -11.015 16.582 1.00 95.88 180 GLU A N 1
ATOM 1376 C CA . GLU A 1 180 ? -12.943 -10.976 15.149 1.00 95.88 180 GLU A CA 1
ATOM 1377 C C . GLU A 1 180 ? -12.863 -9.547 14.588 1.00 95.88 180 GLU A C 1
ATOM 1379 O O . GLU A 1 180 ? -12.292 -9.313 13.518 1.00 95.88 180 GLU A O 1
ATOM 1384 N N . LEU A 1 181 ? -13.361 -8.564 15.350 1.00 96.38 181 LEU A N 1
ATOM 1385 C CA . LEU A 1 181 ? -13.244 -7.149 15.000 1.00 96.38 181 LEU A CA 1
ATOM 1386 C C . LEU A 1 181 ? -11.783 -6.699 15.049 1.00 96.38 181 LEU A C 1
ATOM 1388 O O . LEU A 1 181 ? -11.345 -5.992 14.142 1.00 96.38 181 LEU A O 1
ATOM 1392 N N . LEU A 1 182 ? -11.008 -7.166 16.030 1.00 96.19 182 LEU A N 1
ATOM 1393 C CA . LEU A 1 182 ? -9.580 -6.884 16.139 1.00 96.19 182 LEU A CA 1
ATOM 1394 C C . LEU A 1 182 ? -8.809 -7.371 14.906 1.00 96.19 182 LEU A C 1
ATOM 1396 O O . LEU A 1 182 ? -7.989 -6.631 14.359 1.00 96.19 18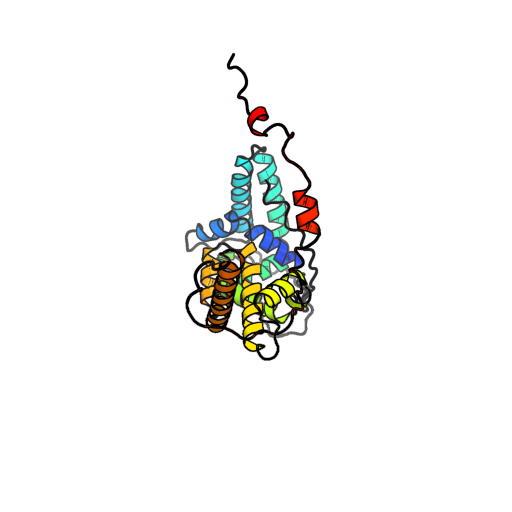2 LEU A O 1
ATOM 1400 N N . GLN A 1 183 ? -9.098 -8.579 14.412 1.00 96.19 183 GLN A N 1
ATOM 1401 C CA . GLN A 1 183 ? -8.497 -9.090 13.175 1.00 96.19 183 GLN A CA 1
ATOM 1402 C C . GLN A 1 183 ? -8.854 -8.219 11.964 1.00 96.19 183 GLN A C 1
ATOM 1404 O O . GLN A 1 183 ? -7.969 -7.870 11.178 1.00 96.19 183 GLN A O 1
ATOM 1409 N N . SER A 1 184 ? -10.120 -7.810 11.838 1.00 96.69 184 SER A N 1
ATOM 1410 C CA . SER A 1 184 ? -10.547 -6.912 10.758 1.00 96.69 184 SER A CA 1
ATOM 1411 C C . SER A 1 184 ? -9.899 -5.521 10.853 1.00 96.69 184 SER A C 1
ATOM 1413 O O . SER A 1 184 ? -9.485 -4.967 9.835 1.00 96.69 184 SER A O 1
ATOM 1415 N N . GLY A 1 185 ? -9.710 -4.991 12.068 1.00 96.88 185 GLY A N 1
ATOM 1416 C CA . GLY A 1 185 ? -9.023 -3.724 12.320 1.00 96.88 185 GLY A CA 1
ATOM 1417 C C . GLY A 1 185 ? -7.540 -3.780 11.974 1.00 96.88 185 GLY A C 1
ATOM 1418 O O . GLY A 1 185 ? -7.033 -2.887 11.301 1.00 96.88 185 GLY A O 1
ATOM 1419 N N . ARG A 1 186 ? -6.850 -4.873 12.333 1.00 97.00 186 ARG A N 1
ATOM 1420 C CA . ARG A 1 186 ? -5.456 -5.120 11.921 1.00 97.00 186 ARG A CA 1
ATOM 1421 C C . ARG A 1 186 ? -5.310 -5.155 10.403 1.00 97.00 186 ARG A C 1
ATOM 1423 O O . ARG A 1 186 ? -4.344 -4.616 9.868 1.00 97.00 186 ARG A O 1
ATOM 1430 N N . LEU A 1 187 ? -6.257 -5.785 9.708 1.00 97.38 187 LEU A N 1
ATOM 1431 C CA . LEU A 1 187 ? -6.251 -5.864 8.250 1.00 97.38 187 LEU A CA 1
ATOM 1432 C C . LEU A 1 187 ? -6.512 -4.502 7.596 1.00 97.38 187 LEU A C 1
ATOM 1434 O O . LEU A 1 187 ? -5.808 -4.143 6.653 1.00 97.38 187 LEU A O 1
ATOM 1438 N N . LYS A 1 188 ? -7.472 -3.726 8.113 1.00 97.25 188 LYS A N 1
ATOM 1439 C CA . LYS A 1 188 ? -7.734 -2.357 7.649 1.00 97.25 188 LYS A CA 1
ATOM 1440 C C . LYS A 1 188 ? -6.503 -1.472 7.834 1.00 97.25 188 LYS A C 1
ATOM 1442 O O . LYS A 1 188 ? -6.041 -0.870 6.874 1.00 97.25 188 LYS A O 1
ATOM 1447 N N . LEU A 1 189 ? -5.902 -1.500 9.021 1.00 96.44 189 LEU A N 1
ATOM 1448 C CA . LEU A 1 189 ? -4.687 -0.750 9.329 1.00 96.44 189 LEU A CA 1
ATOM 1449 C C . LEU A 1 189 ? -3.515 -1.168 8.419 1.00 96.44 189 LEU A C 1
ATOM 1451 O O . LEU A 1 189 ? -2.736 -0.329 7.974 1.00 96.44 189 LEU A O 1
ATOM 1455 N N . ALA A 1 190 ? -3.402 -2.454 8.073 1.00 96.19 190 ALA A N 1
ATOM 1456 C CA . ALA A 1 190 ? -2.424 -2.916 7.089 1.00 96.19 190 ALA A CA 1
ATOM 1457 C C . ALA A 1 190 ? -2.687 -2.356 5.677 1.00 96.19 190 ALA A C 1
ATOM 1459 O O . ALA A 1 190 ? -1.730 -2.014 4.979 1.00 96.19 190 ALA A O 1
ATOM 1460 N N . CYS A 1 191 ? -3.951 -2.236 5.261 1.00 96.50 191 CYS A N 1
ATOM 1461 C CA . CYS A 1 191 ? -4.318 -1.572 4.006 1.00 96.50 191 CYS A CA 1
ATOM 1462 C C . CYS A 1 191 ? -3.980 -0.074 4.052 1.00 96.50 191 CYS A C 1
ATOM 1464 O O . CYS A 1 191 ? -3.367 0.436 3.114 1.00 96.50 191 CYS A O 1
ATOM 1466 N N . ASP A 1 192 ? -4.255 0.596 5.173 1.00 95.44 192 ASP A N 1
ATOM 1467 C CA . ASP A 1 192 ? -3.933 2.012 5.374 1.00 95.44 192 ASP A CA 1
ATOM 1468 C C . ASP A 1 192 ? -2.412 2.260 5.333 1.00 95.44 192 ASP A C 1
ATOM 1470 O O . ASP A 1 192 ? -1.954 3.261 4.781 1.00 95.44 192 ASP A O 1
ATOM 1474 N N . LEU A 1 193 ? -1.591 1.330 5.835 1.00 93.69 193 LEU A N 1
ATOM 1475 C CA . LEU A 1 193 ? -0.130 1.402 5.695 1.00 93.69 193 LEU A CA 1
ATOM 1476 C C . LEU A 1 193 ? 0.323 1.278 4.235 1.00 93.69 193 LEU A C 1
ATOM 1478 O O . LEU A 1 193 ? 1.238 1.985 3.816 1.00 93.69 193 LEU A O 1
ATOM 1482 N N . ILE A 1 194 ? -0.315 0.401 3.457 1.00 93.94 194 ILE A N 1
ATOM 1483 C CA . ILE A 1 194 ? -0.039 0.238 2.023 1.00 93.94 194 ILE A CA 1
ATOM 1484 C C . ILE A 1 194 ? -0.472 1.486 1.239 1.00 93.94 194 ILE A C 1
ATOM 1486 O O . ILE A 1 194 ? 0.222 1.878 0.301 1.00 93.94 194 ILE A O 1
ATOM 1490 N N . SER A 1 195 ? -1.561 2.151 1.645 1.00 94.00 195 SER A N 1
ATOM 1491 C CA . SER A 1 195 ? -2.093 3.354 0.981 1.00 94.00 195 SER A CA 1
ATOM 1492 C C . SER A 1 195 ? -1.081 4.505 0.888 1.00 94.00 195 SER A C 1
ATOM 1494 O O . SER A 1 195 ? -1.158 5.330 -0.015 1.00 94.00 195 SER A O 1
ATOM 1496 N N . GLN A 1 196 ? -0.073 4.529 1.767 1.00 90.88 196 GLN A N 1
ATOM 1497 C CA . GLN A 1 196 ? 1.001 5.529 1.745 1.00 90.88 196 GLN A CA 1
ATOM 1498 C C . GLN A 1 196 ? 1.914 5.415 0.515 1.00 90.88 196 GLN A C 1
ATOM 1500 O O . GLN A 1 196 ? 2.643 6.357 0.209 1.00 90.88 196 GLN A O 1
ATOM 1505 N N . TYR A 1 197 ? 1.895 4.269 -0.170 1.00 88.25 197 TYR A N 1
ATOM 1506 C CA . TYR A 1 197 ? 2.780 3.956 -1.293 1.00 88.25 197 TYR A CA 1
ATOM 1507 C C . TYR A 1 197 ? 2.034 3.747 -2.613 1.00 88.25 197 TYR A C 1
ATOM 1509 O O . TYR A 1 197 ? 2.666 3.500 -3.637 1.00 88.25 197 TYR A O 1
ATOM 1517 N N . VAL A 1 198 ? 0.702 3.810 -2.600 1.00 89.38 198 VAL A N 1
ATOM 1518 C CA . VAL A 1 198 ? -0.151 3.424 -3.727 1.00 89.38 198 VAL A CA 1
ATOM 1519 C C . VAL A 1 198 ? -1.132 4.564 -4.042 1.00 89.38 198 VAL A C 1
ATOM 1521 O O . VAL A 1 198 ? -1.614 5.211 -3.114 1.00 89.38 198 VAL A O 1
ATOM 1524 N N . PRO A 1 199 ? -1.455 4.834 -5.324 1.00 89.56 199 PRO A N 1
ATOM 1525 C CA . PRO A 1 199 ? -2.483 5.810 -5.685 1.00 89.56 199 PRO A CA 1
ATOM 1526 C C . PRO A 1 199 ? -3.852 5.503 -5.050 1.00 89.56 199 PRO A C 1
ATOM 1528 O O . PRO A 1 199 ? -4.185 4.327 -4.865 1.00 89.56 199 PRO A O 1
ATOM 1531 N N . PRO A 1 200 ? -4.674 6.533 -4.768 1.00 90.94 200 PRO A N 1
ATOM 1532 C CA . PRO A 1 200 ? -5.956 6.366 -4.081 1.00 90.94 200 PRO A CA 1
ATOM 1533 C C . PRO A 1 200 ? -6.913 5.424 -4.826 1.00 90.94 200 PRO A C 1
ATOM 1535 O O . PRO A 1 200 ? -7.538 4.584 -4.189 1.00 90.94 200 PRO A O 1
ATOM 1538 N N . ASP A 1 201 ? -6.942 5.470 -6.159 1.00 92.88 201 ASP A N 1
ATOM 1539 C CA . ASP A 1 201 ? -7.827 4.632 -6.982 1.00 92.88 201 ASP A CA 1
ATOM 1540 C C . ASP A 1 201 ? -7.592 3.126 -6.751 1.00 92.88 201 ASP A C 1
ATOM 1542 O O . ASP A 1 201 ? -8.524 2.333 -6.626 1.00 92.88 201 ASP A O 1
ATOM 1546 N N . ILE A 1 202 ? -6.323 2.723 -6.637 1.00 94.06 202 ILE A N 1
ATOM 1547 C CA . ILE A 1 202 ? -5.937 1.324 -6.396 1.00 94.06 202 ILE A CA 1
ATOM 1548 C C . ILE A 1 202 ? -6.192 0.942 -4.938 1.00 94.06 202 ILE A C 1
ATOM 1550 O O . ILE A 1 202 ? -6.515 -0.208 -4.645 1.00 94.06 202 ILE A O 1
ATOM 1554 N N . HIS A 1 203 ? -6.061 1.893 -4.013 1.00 95.56 203 HIS A N 1
ATOM 1555 C CA . HIS A 1 203 ? -6.408 1.671 -2.616 1.00 95.56 203 HIS A CA 1
ATOM 1556 C C . HIS A 1 203 ? -7.915 1.421 -2.439 1.00 95.56 203 HIS A C 1
ATOM 1558 O O . HIS A 1 203 ? -8.294 0.493 -1.729 1.00 95.56 203 HIS A O 1
ATOM 1564 N N . GLU A 1 204 ? -8.774 2.176 -3.125 1.00 96.69 204 GLU A N 1
ATOM 1565 C CA . GLU A 1 204 ? -10.222 1.935 -3.136 1.00 96.69 204 GLU A CA 1
ATOM 1566 C C . GLU A 1 204 ? -10.560 0.562 -3.728 1.00 96.69 204 GLU A C 1
ATOM 1568 O O . GLU A 1 204 ? -11.348 -0.194 -3.147 1.00 96.69 204 GLU A O 1
ATOM 1573 N N . GLU A 1 205 ? -9.904 0.186 -4.832 1.00 96.62 205 GLU A N 1
ATOM 1574 C CA . GLU A 1 205 ? -10.049 -1.153 -5.401 1.00 96.62 205 GLU A CA 1
ATOM 1575 C C . GLU A 1 205 ? -9.603 -2.234 -4.406 1.00 96.62 205 GLU A C 1
ATOM 1577 O O . GLU A 1 205 ? -10.305 -3.232 -4.242 1.00 96.62 205 GLU A O 1
ATOM 1582 N N . LEU A 1 206 ? -8.490 -2.037 -3.694 1.00 97.12 206 LEU A N 1
ATOM 1583 C CA . LEU A 1 206 ? -8.008 -2.961 -2.667 1.00 97.12 206 LEU A CA 1
ATOM 1584 C C . LEU A 1 206 ? -9.017 -3.110 -1.521 1.00 97.12 206 LEU A C 1
ATOM 1586 O O . LEU A 1 206 ? -9.324 -4.236 -1.129 1.00 97.12 206 LEU A O 1
ATOM 1590 N N . LEU A 1 207 ? -9.565 -2.003 -1.013 1.00 97.06 207 LEU A N 1
ATOM 1591 C CA . LEU A 1 207 ? -10.574 -2.025 0.047 1.00 97.06 207 LEU A CA 1
ATOM 1592 C C . LEU A 1 207 ? -11.847 -2.755 -0.392 1.00 97.06 207 LEU A C 1
ATOM 1594 O O . LEU A 1 207 ? -12.422 -3.488 0.407 1.00 97.06 207 LEU A O 1
ATOM 1598 N N . SER A 1 208 ? -12.244 -2.641 -1.665 1.00 97.38 208 SER A N 1
ATOM 1599 C CA . SER A 1 208 ? -13.412 -3.355 -2.208 1.00 97.38 208 SER A CA 1
ATOM 1600 C C . SER A 1 208 ? -13.279 -4.885 -2.172 1.00 97.38 208 SER A C 1
ATOM 1602 O O . SER A 1 208 ? -14.282 -5.598 -2.220 1.00 97.38 208 SER A O 1
ATOM 1604 N N . LYS A 1 209 ? -12.047 -5.411 -2.080 1.00 97.81 209 LYS A N 1
ATOM 1605 C CA . LYS A 1 209 ? -11.773 -6.857 -2.009 1.00 97.81 209 LYS A CA 1
ATOM 1606 C C . LYS A 1 209 ? -11.963 -7.431 -0.607 1.00 97.81 209 LYS A C 1
ATOM 1608 O O . LYS A 1 209 ? -12.002 -8.652 -0.463 1.00 97.81 209 LYS A O 1
ATOM 1613 N N . PHE A 1 210 ? -12.087 -6.583 0.410 1.00 97.56 210 PHE A N 1
ATOM 1614 C CA . PHE A 1 210 ? -12.238 -6.987 1.802 1.00 97.56 210 PHE A CA 1
ATOM 1615 C C . PHE A 1 210 ? -13.592 -6.543 2.358 1.00 97.56 210 PHE A C 1
ATOM 1617 O O . PHE A 1 210 ? -14.127 -5.498 2.000 1.00 97.56 210 PHE A O 1
ATOM 1624 N N . ASN A 1 211 ? -14.157 -7.341 3.266 1.00 96.88 211 ASN A N 1
ATOM 1625 C CA . ASN A 1 211 ? -15.399 -6.989 3.944 1.00 96.88 211 ASN A CA 1
ATOM 1626 C C . ASN A 1 211 ? -15.092 -6.356 5.307 1.00 96.88 211 ASN A C 1
ATOM 1628 O O . ASN A 1 211 ? -14.652 -7.044 6.226 1.00 96.88 211 ASN A O 1
ATOM 1632 N N . PHE A 1 212 ? -15.352 -5.053 5.431 1.00 97.38 212 PHE A N 1
ATOM 1633 C CA . PHE A 1 212 ? -15.187 -4.294 6.675 1.00 97.38 212 PHE A CA 1
ATOM 1634 C C . PHE A 1 212 ? -16.521 -3.880 7.316 1.00 97.38 212 PHE A C 1
ATOM 1636 O O . PHE A 1 212 ? -16.517 -3.039 8.209 1.00 97.38 212 PHE A O 1
ATOM 1643 N N . SER A 1 213 ? -17.661 -4.451 6.904 1.00 97.69 213 SER A N 1
ATOM 1644 C CA . SER A 1 213 ? -18.990 -3.977 7.332 1.00 97.69 213 SER A CA 1
ATOM 1645 C C . SER A 1 213 ? -19.214 -4.034 8.849 1.00 97.69 213 SER A C 1
ATOM 1647 O O . SER A 1 213 ? -19.786 -3.113 9.433 1.00 97.69 213 SER A O 1
ATOM 1649 N N . ALA A 1 214 ? -18.732 -5.093 9.504 1.00 97.56 214 ALA A N 1
ATOM 1650 C CA . ALA A 1 214 ? -18.823 -5.246 10.955 1.00 97.56 214 ALA A CA 1
ATOM 1651 C C . ALA A 1 214 ? -17.972 -4.200 11.693 1.00 97.56 214 ALA A C 1
ATOM 1653 O O . ALA A 1 214 ? -18.406 -3.632 12.695 1.00 97.56 214 ALA A O 1
ATOM 1654 N N . LEU A 1 215 ? -16.781 -3.909 11.161 1.00 96.62 215 LEU A N 1
ATOM 1655 C CA . LEU A 1 215 ? -15.872 -2.910 11.711 1.00 96.62 215 LEU A CA 1
ATOM 1656 C C . LEU A 1 215 ? -16.430 -1.495 11.549 1.00 96.62 215 LEU A C 1
ATOM 1658 O O . LEU A 1 215 ? -16.406 -0.726 12.503 1.00 96.62 215 LEU A O 1
ATOM 1662 N N . THR A 1 216 ? -16.969 -1.162 10.372 1.00 96.69 216 THR A N 1
ATOM 1663 C CA . THR A 1 216 ? -17.562 0.158 10.118 1.00 96.69 216 THR A CA 1
ATOM 1664 C C . T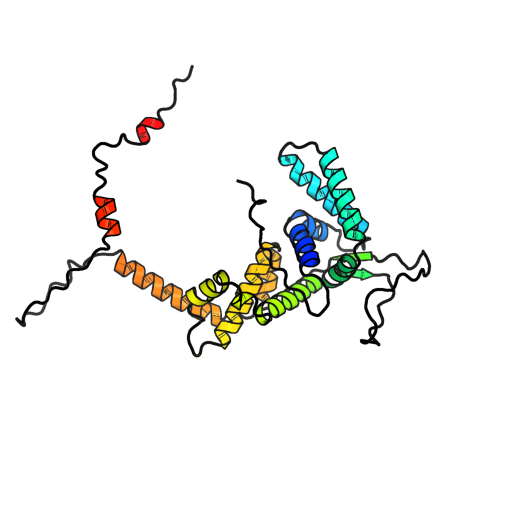HR A 1 216 ? -18.770 0.406 11.013 1.00 96.69 216 THR A C 1
ATOM 1666 O O . THR A 1 216 ? -18.868 1.464 11.622 1.00 96.69 216 THR A O 1
ATOM 1669 N N . ALA A 1 217 ? -19.639 -0.596 11.193 1.00 97.88 217 ALA A N 1
ATOM 1670 C CA . ALA A 1 217 ? -20.778 -0.480 12.103 1.00 97.88 217 ALA A CA 1
ATOM 1671 C C . ALA A 1 217 ? -20.341 -0.201 13.555 1.00 97.88 217 ALA A C 1
ATOM 1673 O O . ALA A 1 217 ? -20.979 0.583 14.261 1.00 97.88 217 ALA A O 1
ATOM 1674 N N . HIS A 1 218 ? -19.242 -0.817 14.002 1.00 97.00 218 HIS A N 1
ATOM 1675 C CA . HIS A 1 218 ? -18.683 -0.597 15.337 1.00 97.00 218 HIS A CA 1
ATOM 1676 C C . HIS A 1 218 ? -18.059 0.797 15.489 1.00 97.00 218 HIS A C 1
ATOM 1678 O O . HIS A 1 218 ? -18.362 1.499 16.458 1.00 97.00 218 HIS A O 1
ATOM 1684 N N . THR A 1 219 ? -17.259 1.238 14.515 1.00 95.88 219 THR A N 1
ATOM 1685 C CA . THR A 1 219 ? -16.640 2.571 14.546 1.00 95.88 219 THR A CA 1
ATOM 1686 C C . THR A 1 219 ? -17.679 3.686 14.466 1.00 95.88 219 THR A C 1
ATOM 1688 O O . THR A 1 219 ? -17.563 4.679 15.183 1.00 95.88 219 THR A O 1
ATOM 1691 N N . ASP A 1 220 ? -18.736 3.499 13.673 1.00 96.56 220 ASP A N 1
ATOM 1692 C CA . ASP A 1 220 ? -19.837 4.458 13.551 1.00 96.56 220 ASP A CA 1
ATOM 1693 C C . ASP A 1 220 ? -20.617 4.576 14.870 1.00 96.56 220 ASP A C 1
ATOM 1695 O O . ASP A 1 220 ? -20.953 5.682 15.306 1.00 96.56 220 ASP A O 1
ATOM 1699 N N . ALA A 1 221 ? -20.844 3.453 15.563 1.00 96.38 221 ALA A N 1
ATOM 1700 C CA . ALA A 1 221 ? -21.473 3.446 16.882 1.00 96.38 221 ALA A CA 1
ATOM 1701 C C . ALA A 1 221 ? -20.630 4.198 17.929 1.00 96.38 221 ALA A C 1
ATOM 1703 O O . ALA A 1 221 ? -21.168 5.000 18.697 1.00 96.38 221 ALA A O 1
ATOM 1704 N N . LEU A 1 222 ? -19.307 3.999 17.944 1.00 94.50 222 LEU A N 1
ATOM 1705 C CA . LEU A 1 222 ? -18.403 4.735 18.837 1.00 94.50 222 LEU A CA 1
ATOM 1706 C C . LEU A 1 222 ? -18.352 6.228 18.512 1.00 94.50 222 LEU A C 1
ATOM 1708 O O . LEU A 1 222 ? -18.390 7.070 19.417 1.00 94.50 222 LEU A O 1
ATOM 1712 N N . GLN A 1 223 ? -18.306 6.570 17.225 1.00 94.12 223 GLN A N 1
ATOM 1713 C CA . GLN A 1 223 ? -18.301 7.956 16.787 1.00 94.12 223 GLN A CA 1
ATOM 1714 C C . GLN A 1 223 ? -19.594 8.663 17.209 1.00 94.12 223 GLN A C 1
ATOM 1716 O O . GLN A 1 223 ? -19.516 9.759 17.768 1.00 94.12 223 GLN A O 1
ATOM 1721 N N . ALA A 1 224 ? -20.757 8.022 17.055 1.00 94.62 224 ALA A N 1
ATOM 1722 C CA . ALA A 1 224 ? -22.031 8.559 17.527 1.00 94.62 224 ALA A CA 1
ATOM 1723 C C . ALA A 1 224 ? -21.999 8.868 19.035 1.00 94.62 224 ALA A C 1
ATOM 1725 O O . ALA A 1 224 ? -22.328 9.984 19.440 1.00 94.62 224 ALA A O 1
ATOM 1726 N N . VAL A 1 225 ? -21.514 7.937 19.869 1.00 93.00 225 VAL A N 1
ATOM 1727 C CA . VAL A 1 225 ? -21.392 8.140 21.328 1.00 93.00 225 VAL A CA 1
ATOM 1728 C C . VAL A 1 225 ? -20.470 9.320 21.665 1.00 93.00 225 VAL A C 1
ATOM 1730 O O . VAL A 1 225 ? -20.800 10.137 22.528 1.00 93.00 225 VAL A O 1
ATOM 1733 N N . SER A 1 226 ? -19.342 9.460 20.962 1.00 90.44 226 SER A N 1
ATOM 1734 C CA . SER A 1 226 ? -18.394 10.562 21.185 1.00 90.44 226 SER A CA 1
ATOM 1735 C C . SER A 1 226 ? -18.984 11.943 20.850 1.00 90.44 226 SER A C 1
ATOM 1737 O O . SER A 1 226 ? -18.751 12.924 21.566 1.00 90.44 226 SER A O 1
ATOM 1739 N N . VAL A 1 227 ? -19.812 12.028 19.801 1.00 91.81 227 VAL A N 1
ATOM 1740 C CA . VAL A 1 227 ? -20.495 13.266 19.399 1.00 91.81 227 VAL A CA 1
ATOM 1741 C C . VAL A 1 227 ? -21.496 13.703 20.474 1.00 91.81 227 VAL A C 1
ATOM 1743 O O . VAL A 1 227 ? -21.530 14.881 20.831 1.00 91.81 227 VAL A O 1
ATOM 1746 N N . TYR A 1 228 ? -22.242 12.771 21.077 1.00 88.25 228 TYR A N 1
ATOM 1747 C CA . TYR A 1 228 ? -23.148 13.102 22.185 1.00 88.25 228 TYR A CA 1
ATOM 1748 C C . TYR A 1 228 ? -22.406 13.618 23.427 1.00 88.25 228 TYR A C 1
ATOM 1750 O O . TYR A 1 228 ? -22.822 14.615 24.016 1.00 88.25 228 TYR A O 1
ATOM 1758 N N . GLN A 1 229 ? -21.282 12.999 23.803 1.00 86.94 229 GLN A N 1
ATOM 1759 C CA . GLN A 1 229 ? -20.502 13.417 24.979 1.00 86.94 229 GLN A CA 1
ATOM 1760 C C . GLN A 1 229 ? -19.856 14.801 24.811 1.00 86.94 229 GLN A C 1
ATOM 1762 O O . GLN A 1 229 ? -19.754 15.574 25.767 1.00 86.94 229 GLN A O 1
ATOM 1767 N N . THR A 1 230 ? -19.418 15.138 23.597 1.00 85.12 230 THR A N 1
ATOM 1768 C CA . THR A 1 230 ? -18.828 16.456 23.315 1.00 85.12 230 THR A CA 1
ATOM 1769 C C . THR A 1 230 ? -19.882 17.563 23.268 1.00 85.12 230 THR A C 1
ATOM 1771 O O . THR A 1 230 ? -19.609 18.678 23.724 1.00 85.12 230 THR A O 1
ATOM 1774 N N . ALA A 1 231 ? -21.100 17.261 22.807 1.00 80.88 231 ALA A N 1
ATOM 1775 C CA . ALA A 1 231 ? -22.225 18.193 22.842 1.00 80.88 231 ALA A CA 1
ATOM 1776 C C . ALA A 1 231 ? -22.642 18.552 24.281 1.00 80.88 231 ALA A C 1
ATOM 1778 O O . ALA A 1 231 ? -22.894 19.722 24.569 1.00 80.88 231 ALA A O 1
ATOM 1779 N N . THR A 1 232 ? -22.633 17.590 25.212 1.00 75.12 232 THR A N 1
ATOM 1780 C CA . THR A 1 232 ? -22.951 17.843 26.630 1.00 75.12 232 THR A CA 1
ATOM 1781 C C . THR A 1 232 ? -21.820 18.537 27.393 1.00 75.12 232 THR A C 1
ATOM 1783 O O . THR A 1 232 ? -22.081 19.260 28.350 1.00 75.12 232 THR A O 1
ATOM 1786 N N . ALA A 1 233 ? -20.558 18.359 26.984 1.00 70.44 233 ALA A N 1
ATOM 1787 C CA . ALA A 1 233 ? -19.408 18.996 27.635 1.00 70.44 233 ALA A CA 1
ATOM 1788 C C . ALA A 1 233 ? -19.206 20.473 27.235 1.00 70.44 233 ALA A C 1
ATOM 1790 O O . ALA A 1 233 ? -18.731 21.268 28.047 1.00 70.44 233 ALA A O 1
ATOM 1791 N N . ASN A 1 234 ? -19.575 20.851 26.005 1.00 67.25 234 ASN A N 1
ATOM 1792 C CA . ASN A 1 234 ? -19.430 22.222 25.494 1.00 67.25 234 ASN A CA 1
ATOM 1793 C C . ASN A 1 234 ? -20.714 23.062 25.610 1.00 67.25 234 ASN A C 1
ATOM 1795 O O . ASN A 1 234 ? -20.681 24.274 25.390 1.00 67.25 234 ASN A O 1
ATOM 1799 N N . GLY A 1 235 ? -21.839 22.434 25.958 1.00 56.56 235 GLY A N 1
ATOM 1800 C CA . GLY A 1 235 ? -23.161 23.035 25.923 1.00 56.56 235 GLY A CA 1
ATOM 1801 C C . GLY A 1 235 ? -23.857 23.032 27.276 1.00 56.56 235 GLY A C 1
ATOM 1802 O O . GLY A 1 235 ? -24.565 22.095 27.607 1.00 56.56 235 GLY A O 1
ATOM 1803 N N . VAL A 1 236 ? -23.732 24.165 27.967 1.00 49.78 236 VAL A N 1
ATOM 1804 C CA . VAL A 1 236 ? -24.838 24.793 28.700 1.00 49.78 236 VAL A CA 1
ATOM 1805 C C . VAL A 1 236 ? -25.361 23.997 29.896 1.00 49.78 236 VAL A C 1
ATOM 1807 O O . VAL A 1 236 ? -26.286 23.197 29.813 1.00 49.78 236 VAL A O 1
ATOM 1810 N N . THR A 1 237 ? -24.842 24.370 31.067 1.00 46.31 237 THR A N 1
ATOM 1811 C CA . THR A 1 237 ? -25.616 24.446 32.306 1.00 46.31 237 THR A CA 1
ATOM 1812 C C . THR A 1 237 ? -27.043 24.891 31.974 1.00 46.31 237 THR A C 1
ATOM 1814 O O . THR A 1 237 ? -27.277 26.066 31.681 1.00 46.31 237 THR A O 1
ATOM 1817 N N . GLN A 1 238 ? -27.985 23.948 31.978 1.00 50.69 238 GLN A N 1
ATOM 1818 C CA . GLN A 1 238 ? -29.414 24.217 31.937 1.00 50.69 238 GLN A CA 1
ATOM 1819 C C . GLN A 1 238 ? -29.769 25.098 33.140 1.00 50.69 238 GLN A C 1
ATOM 1821 O O . GLN A 1 238 ? -30.045 24.626 34.237 1.00 50.69 238 GLN A O 1
ATOM 1826 N N . LYS A 1 239 ? -29.765 26.413 32.921 1.00 48.38 239 LYS A N 1
ATOM 1827 C CA . LYS A 1 239 ? -30.848 27.274 33.386 1.00 48.38 239 LYS A CA 1
ATOM 1828 C C . LYS A 1 239 ? -31.990 27.023 32.405 1.00 48.38 239 LYS A C 1
ATOM 1830 O O . LYS A 1 239 ? -31.919 27.552 31.303 1.00 48.38 239 LYS A O 1
ATOM 1835 N N . LEU A 1 240 ? -32.927 26.153 32.784 1.00 48.09 240 LEU A N 1
ATOM 1836 C CA . LEU A 1 240 ? -34.273 25.907 32.218 1.00 48.09 240 LEU A CA 1
ATOM 1837 C C . LEU A 1 240 ? -34.646 24.419 32.341 1.00 48.09 240 LEU A C 1
ATOM 1839 O O . LEU A 1 240 ? -34.985 23.774 31.361 1.00 48.09 240 LEU A O 1
ATOM 1843 N N . LEU A 1 241 ? -34.552 23.884 33.557 1.00 48.81 241 LEU A N 1
ATOM 1844 C CA . LEU A 1 241 ? -35.446 22.846 34.079 1.00 48.81 241 LEU A CA 1
ATOM 1845 C C . LEU A 1 241 ? -35.607 23.133 35.583 1.00 48.81 241 LEU A C 1
ATOM 1847 O O . LEU A 1 241 ? -35.240 22.346 36.446 1.00 48.81 241 LEU A O 1
ATOM 1851 N N . GLU A 1 242 ? -36.079 24.342 35.885 1.00 51.62 242 GLU A N 1
ATOM 1852 C CA . GLU A 1 242 ? -36.873 24.595 37.084 1.00 51.62 242 GLU A CA 1
ATOM 1853 C C . GLU A 1 242 ? -38.300 24.749 36.576 1.00 51.62 242 GLU A C 1
ATOM 1855 O O . GLU A 1 242 ? -38.620 25.760 35.963 1.00 51.62 242 GLU A O 1
ATOM 1860 N N . GLU A 1 243 ? -39.108 23.709 36.750 1.00 50.31 243 GLU A N 1
ATOM 1861 C CA . GLU A 1 243 ? -40.460 23.827 37.294 1.00 50.31 243 GLU A CA 1
ATOM 1862 C C . GLU A 1 243 ? -40.954 22.417 37.660 1.00 50.31 243 GLU A C 1
ATOM 1864 O O . GLU A 1 243 ? -41.063 21.552 36.796 1.00 50.31 243 GLU A O 1
ATOM 1869 N N . GLN A 1 244 ? -41.239 22.245 38.962 1.00 43.44 244 GLN A N 1
ATOM 1870 C CA . GLN A 1 244 ? -41.821 21.080 39.661 1.00 43.44 244 GLN A CA 1
ATOM 1871 C C . GLN A 1 244 ? -40.832 19.911 39.908 1.00 43.44 244 GLN A C 1
ATOM 1873 O O . GLN A 1 244 ? -40.297 19.337 38.976 1.00 43.44 244 GLN A O 1
ATOM 1878 N N . GLU A 1 245 ? -40.464 19.500 41.128 1.00 39.66 245 GLU A N 1
ATOM 1879 C CA . GLU A 1 245 ? -41.114 19.562 42.442 1.00 39.66 245 GLU A CA 1
ATOM 1880 C C . GLU A 1 245 ? -40.115 19.750 43.604 1.00 39.66 245 GLU A C 1
ATOM 1882 O O . GLU A 1 245 ? -38.958 19.325 43.580 1.00 39.66 245 GLU A O 1
ATOM 1887 N N . GLN A 1 246 ? -40.655 20.389 44.639 1.00 42.38 246 GLN A N 1
ATOM 1888 C CA . GLN A 1 246 ? -40.177 20.591 46.005 1.00 42.38 246 GLN A CA 1
ATOM 1889 C C . GLN A 1 246 ? -39.646 19.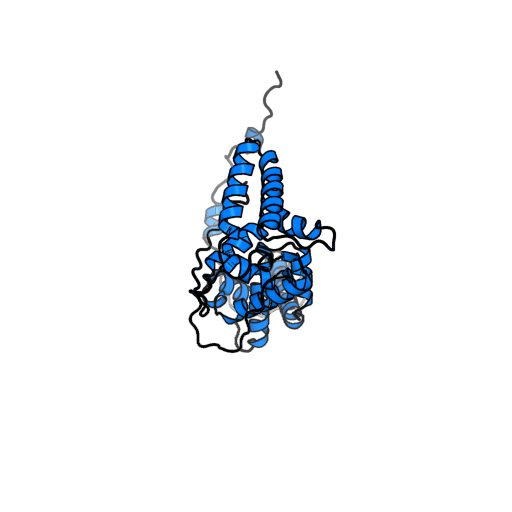310 46.681 1.00 42.38 246 GLN A C 1
ATOM 1891 O O . GLN A 1 246 ? -40.224 18.235 46.600 1.00 42.38 246 GLN A O 1
ATOM 1896 N N . GLU A 1 247 ? -38.458 19.396 47.284 1.00 50.00 247 GLU A N 1
ATOM 1897 C CA . GLU A 1 247 ? -38.263 19.512 48.742 1.00 50.00 247 GLU A CA 1
ATOM 1898 C C . GLU A 1 247 ? -37.958 18.167 49.419 1.00 50.00 247 GLU A C 1
ATOM 1900 O O . GLU A 1 247 ? -38.834 17.474 49.925 1.00 50.00 247 GLU A O 1
ATOM 1905 N N . ARG A 1 248 ? -36.660 17.840 49.508 1.00 43.53 248 ARG A N 1
ATOM 1906 C CA . ARG A 1 248 ? -36.101 17.183 50.697 1.00 43.53 248 ARG A CA 1
ATOM 1907 C C . ARG A 1 248 ? -34.748 17.783 51.053 1.00 43.53 248 ARG A C 1
ATOM 1909 O O . ARG A 1 248 ? -33.747 17.617 50.360 1.00 43.53 248 ARG A O 1
ATOM 1916 N N . ASP A 1 249 ? -34.790 18.501 52.164 1.00 50.69 249 ASP A N 1
ATOM 1917 C CA . ASP A 1 249 ? -33.678 18.968 52.972 1.00 50.69 249 ASP A CA 1
ATOM 1918 C C . ASP A 1 249 ? -32.746 17.805 53.369 1.00 50.69 249 ASP A C 1
ATOM 1920 O O . ASP A 1 249 ? -33.205 16.706 53.691 1.00 50.69 249 ASP A O 1
ATOM 1924 N N . GLY A 1 250 ? -31.426 18.027 53.330 1.00 49.44 250 GLY A N 1
ATOM 1925 C CA . GLY A 1 250 ? -30.469 16.973 53.682 1.00 49.44 250 GLY A CA 1
ATOM 1926 C C . GLY A 1 250 ? -29.025 17.114 53.193 1.00 49.44 250 GLY A C 1
ATOM 1927 O O . GLY A 1 250 ? -28.532 16.285 52.441 1.00 49.44 250 GLY A O 1
ATOM 1928 N N . LYS A 1 251 ? -28.294 18.092 53.738 1.00 57.28 251 LYS A N 1
ATOM 1929 C CA . LYS A 1 251 ? -26.865 17.962 54.112 1.00 57.28 251 LYS A CA 1
ATOM 1930 C C . LYS A 1 251 ? -25.817 17.707 53.000 1.00 57.28 251 LYS A C 1
ATOM 1932 O O . LYS A 1 251 ? -25.263 16.629 52.819 1.00 57.28 251 LYS A O 1
ATOM 1937 N N . LYS A 1 252 ? -25.413 18.831 52.398 1.00 55.22 252 LYS A N 1
ATOM 1938 C CA . LYS A 1 252 ? -24.081 19.183 51.851 1.00 55.22 252 LYS A CA 1
ATOM 1939 C C . LYS A 1 252 ? -22.913 18.220 52.184 1.00 55.22 252 LYS A C 1
ATOM 1941 O O . LYS A 1 252 ? -22.393 18.246 53.300 1.00 55.22 252 LYS A O 1
ATOM 1946 N N . ARG A 1 253 ? -22.327 17.608 51.146 1.00 59.81 253 ARG A N 1
ATOM 1947 C CA . ARG A 1 253 ? -20.863 17.595 50.920 1.00 59.81 253 ARG A CA 1
ATOM 1948 C C . ARG A 1 253 ? -20.576 17.976 49.466 1.00 59.81 253 ARG A C 1
ATOM 1950 O O . ARG A 1 253 ? -20.793 17.212 48.536 1.00 59.81 253 ARG A O 1
ATOM 1957 N N . LYS A 1 254 ? -20.144 19.226 49.303 1.00 50.06 254 LYS A N 1
ATOM 1958 C CA . LYS A 1 254 ? -19.845 19.917 48.047 1.00 50.06 254 LYS A CA 1
ATOM 1959 C C . LYS A 1 254 ? -18.441 19.506 47.589 1.00 50.06 254 LYS A C 1
ATOM 1961 O O . LYS A 1 254 ? -17.467 20.093 48.046 1.00 50.06 254 LYS A O 1
ATOM 1966 N N . ALA A 1 255 ? -18.330 18.499 46.724 1.00 48.03 255 ALA A N 1
ATOM 1967 C CA . ALA A 1 255 ? -17.103 18.262 45.967 1.00 48.03 255 ALA A CA 1
ATOM 1968 C C . ALA A 1 255 ? -17.085 19.268 44.811 1.00 48.03 255 ALA A C 1
ATOM 1970 O O . ALA A 1 255 ? -17.741 19.092 43.788 1.00 48.03 255 ALA A O 1
ATOM 1971 N N . SER A 1 256 ? -16.419 20.397 45.041 1.00 49.62 256 SER A N 1
ATOM 1972 C CA . SER A 1 256 ? -16.185 21.418 44.028 1.00 49.62 256 SER A CA 1
ATOM 1973 C C . SER A 1 256 ? -15.494 20.793 42.820 1.00 49.62 256 SER A C 1
ATOM 1975 O O . SER A 1 256 ? 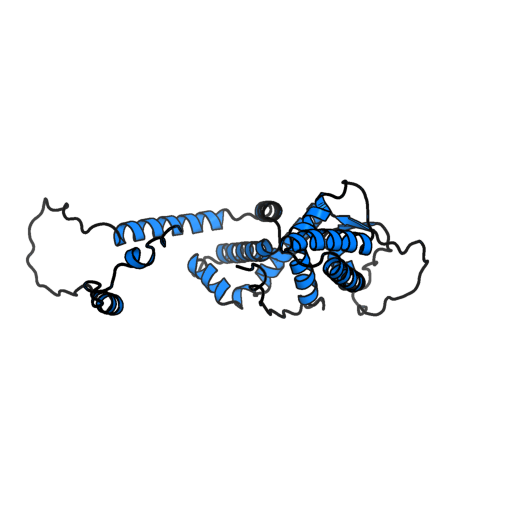-14.405 20.239 42.970 1.00 49.62 256 SER A O 1
ATOM 1977 N N . MET A 1 257 ? -16.122 20.929 41.651 1.00 52.47 257 MET A N 1
ATOM 1978 C CA . MET A 1 257 ? -15.520 20.762 40.329 1.00 52.47 257 MET A CA 1
ATOM 1979 C C . MET A 1 257 ? -14.091 21.306 40.338 1.00 52.47 257 MET A C 1
ATOM 1981 O O . MET A 1 257 ? -13.866 22.517 40.354 1.00 52.47 257 MET A O 1
ATOM 1985 N N . GLN A 1 258 ? -13.122 20.401 40.394 1.00 55.91 258 GLN A N 1
ATOM 1986 C CA . GLN A 1 258 ? -11.714 20.741 40.419 1.00 55.91 258 GLN A CA 1
ATOM 1987 C C . GLN A 1 258 ? -11.287 20.989 38.972 1.00 55.91 258 GLN A C 1
ATOM 1989 O O . GLN A 1 258 ? -10.803 20.097 38.280 1.00 55.91 258 GLN A O 1
ATOM 1994 N N . THR A 1 259 ? -11.533 22.209 38.493 1.00 54.22 259 THR A N 1
ATOM 1995 C CA . THR A 1 259 ? -10.975 22.720 37.239 1.00 54.22 259 THR A CA 1
ATOM 1996 C C . THR A 1 259 ? -9.466 22.471 37.258 1.00 54.22 259 THR A C 1
ATOM 1998 O O . THR A 1 259 ? -8.792 22.772 38.247 1.00 54.22 259 THR A O 1
ATOM 2001 N N . SER A 1 260 ? -8.922 21.853 36.209 1.00 60.81 260 SER A N 1
ATOM 2002 C CA . SER A 1 260 ? -7.520 21.437 36.202 1.00 60.81 260 SER A CA 1
ATOM 2003 C C . SER A 1 260 ? -6.596 22.644 36.434 1.00 60.81 260 SER A C 1
ATOM 2005 O O . SER A 1 260 ? -6.685 23.676 35.763 1.00 60.81 260 SER A O 1
ATOM 2007 N N . ARG A 1 261 ? -5.676 22.523 37.403 1.00 61.25 261 ARG A N 1
ATOM 2008 C CA . ARG A 1 261 ? -4.764 23.606 37.831 1.00 61.25 261 ARG A CA 1
ATOM 2009 C C . ARG A 1 261 ? -3.898 24.184 36.699 1.00 61.25 261 ARG A C 1
ATOM 2011 O O . ARG A 1 261 ? -3.327 25.260 36.860 1.00 61.25 261 ARG A O 1
ATOM 2018 N N . GLY A 1 262 ? -3.787 23.489 35.565 1.00 69.69 262 GLY A N 1
ATOM 2019 C CA . GLY A 1 262 ? -3.106 23.986 34.368 1.00 69.69 262 GLY A CA 1
ATOM 2020 C C . GLY A 1 262 ? -3.855 25.132 33.678 1.00 69.69 262 GLY A C 1
ATOM 2021 O O . GLY A 1 262 ? -3.235 26.124 33.299 1.00 69.69 262 GLY A O 1
ATOM 2022 N N . VAL A 1 263 ? -5.188 25.055 33.588 1.00 65.88 263 VAL A N 1
ATOM 2023 C CA . VAL A 1 263 ? -6.013 26.077 32.916 1.00 65.88 263 VAL A CA 1
ATOM 2024 C C . VAL A 1 263 ? -6.115 27.350 33.761 1.00 65.88 263 VAL A C 1
ATOM 2026 O O . VAL A 1 263 ? -6.109 28.457 33.225 1.00 65.88 263 VAL A O 1
ATOM 2029 N N . GLU A 1 264 ? -6.122 27.225 35.089 1.00 64.62 264 GLU A N 1
ATOM 2030 C CA . GLU A 1 264 ? -6.125 28.384 35.994 1.00 64.62 264 GLU A CA 1
ATOM 2031 C C . GLU A 1 264 ? -4.799 29.159 35.977 1.00 64.62 264 GLU A C 1
ATOM 2033 O O . GLU A 1 264 ? -4.802 30.384 36.105 1.00 64.62 264 GLU A O 1
ATOM 2038 N N . LYS A 1 265 ? -3.667 28.481 35.740 1.00 68.44 265 LYS A N 1
ATOM 2039 C CA . LYS A 1 265 ? -2.372 29.154 35.547 1.00 68.44 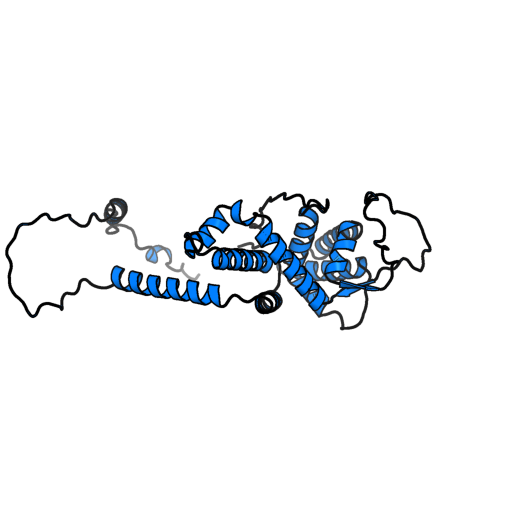265 LYS A CA 1
ATOM 2040 C C . LYS A 1 265 ? -2.291 29.880 34.199 1.00 68.44 265 LYS A C 1
ATOM 2042 O O . LYS A 1 265 ? -1.730 30.970 34.151 1.00 68.44 265 LYS A O 1
ATOM 2047 N N . LEU A 1 266 ? -2.909 29.344 33.142 1.00 62.25 266 LEU A N 1
ATOM 2048 C CA . LEU A 1 266 ? -2.985 29.999 31.827 1.00 62.25 266 LEU A CA 1
ATOM 2049 C C . LEU A 1 266 ? -3.950 31.197 31.808 1.00 62.25 266 LEU A C 1
ATOM 2051 O O . LEU A 1 266 ? -3.660 32.198 31.158 1.00 62.25 266 LEU A O 1
ATOM 2055 N N . LYS A 1 267 ? -5.045 31.167 32.585 1.00 67.19 267 LYS A N 1
ATOM 2056 C CA . LYS A 1 267 ? -5.962 32.318 32.734 1.00 67.19 267 LYS A CA 1
ATOM 2057 C C . LYS A 1 267 ? -5.353 33.513 33.478 1.00 67.19 267 LYS A C 1
ATOM 2059 O O . LYS A 1 267 ? -5.912 34.605 33.422 1.00 67.19 267 LYS A O 1
ATOM 2064 N N . LYS A 1 268 ? -4.224 33.332 34.173 1.00 67.38 268 LYS A N 1
ATOM 2065 C CA . LYS A 1 268 ? -3.556 34.404 34.930 1.00 67.38 268 LYS A CA 1
ATOM 2066 C C . LYS A 1 268 ? -2.537 35.201 34.104 1.00 67.38 268 LYS A C 1
ATOM 2068 O O . LYS A 1 268 ? -2.021 36.203 34.593 1.00 67.38 268 LYS A O 1
ATOM 2073 N N . ALA A 1 269 ? -2.288 34.817 32.851 1.00 64.81 269 ALA A N 1
ATOM 2074 C CA . ALA A 1 269 ? -1.603 35.676 31.893 1.00 64.81 269 ALA A CA 1
ATOM 2075 C C . ALA A 1 269 ? -2.589 36.747 31.395 1.00 64.81 269 ALA A C 1
ATOM 2077 O O . ALA A 1 269 ? -3.343 36.551 30.444 1.00 64.81 269 ALA A O 1
ATOM 2078 N N . SER A 1 270 ? -2.631 37.880 32.097 1.00 62.53 270 SER A N 1
ATOM 2079 C CA . 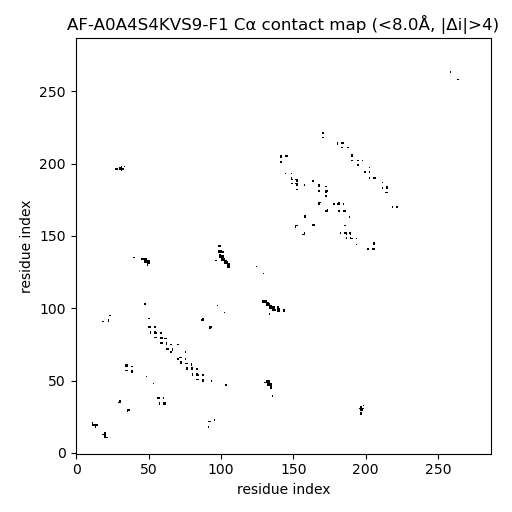SER A 1 270 ? -3.427 39.038 31.697 1.00 62.53 270 SER A CA 1
ATOM 2080 C C . SER A 1 270 ? -2.926 39.574 30.354 1.00 62.53 270 SER A C 1
ATOM 2082 O O . SER A 1 270 ? -1.890 40.225 30.277 1.00 62.53 270 SER A O 1
ATOM 2084 N N . VAL A 1 271 ? -3.712 39.368 29.299 1.00 69.00 271 VAL A N 1
ATOM 2085 C CA . VAL A 1 271 ? -3.537 40.008 27.981 1.00 69.00 271 VAL A CA 1
ATOM 2086 C C . VAL A 1 271 ? -3.804 41.524 28.010 1.00 69.00 271 VAL A C 1
ATOM 2088 O O . VAL A 1 271 ? -3.628 42.208 27.003 1.00 69.00 271 VAL A O 1
ATOM 2091 N N . LYS A 1 272 ? -4.190 42.082 29.167 1.00 68.12 272 LYS A N 1
ATOM 2092 C CA . LYS A 1 272 ? -4.386 43.519 29.406 1.00 68.12 272 LYS A CA 1
ATOM 2093 C C . LYS A 1 272 ? -3.015 44.212 29.512 1.00 68.12 272 LYS A C 1
ATOM 2095 O O . LYS A 1 272 ? -2.545 44.516 30.601 1.00 68.12 272 LYS A O 1
ATOM 2100 N N . GLY A 1 273 ? -2.346 44.380 28.372 1.00 73.56 273 GLY A N 1
ATOM 2101 C CA . GLY A 1 273 ? -1.022 45.008 28.270 1.00 73.56 273 GLY A CA 1
ATOM 2102 C C . GLY A 1 273 ? -0.155 44.485 27.123 1.00 73.56 273 GLY A C 1
ATOM 2103 O O . GLY A 1 273 ? 0.816 45.139 26.756 1.00 73.56 273 GLY A O 1
ATOM 2104 N N . MET A 1 274 ? -0.506 43.347 26.513 1.00 72.69 274 MET A N 1
ATOM 2105 C CA . MET A 1 274 ? 0.186 42.889 25.307 1.00 72.69 274 MET A CA 1
ATOM 2106 C C . MET A 1 274 ? -0.290 43.701 24.102 1.00 72.69 274 MET A C 1
ATOM 2108 O O . MET A 1 274 ? -1.491 43.780 23.829 1.00 72.69 274 MET A O 1
ATOM 2112 N N . ALA A 1 275 ? 0.657 44.312 23.385 1.00 71.31 275 ALA A N 1
ATOM 2113 C CA . ALA A 1 275 ? 0.384 44.997 22.129 1.00 71.31 275 ALA A CA 1
ATOM 2114 C C . ALA A 1 275 ? -0.345 44.035 21.183 1.00 71.31 275 ALA A C 1
ATOM 2116 O O . ALA A 1 275 ? 0.078 42.893 20.986 1.00 71.31 275 ALA A O 1
ATOM 2117 N N . LYS A 1 276 ? -1.475 44.477 20.624 1.00 80.44 276 LYS A N 1
ATOM 2118 C CA . LYS A 1 276 ? -2.262 43.652 19.705 1.00 80.44 276 LYS A CA 1
ATOM 2119 C C . LYS A 1 276 ? -1.363 43.250 18.533 1.00 80.44 276 LYS A C 1
ATOM 2121 O O . LYS A 1 276 ? -0.750 44.112 17.905 1.00 80.44 276 LYS A O 1
ATOM 2126 N N . LEU A 1 277 ? -1.318 41.960 18.200 1.00 70.38 277 LEU A N 1
ATOM 2127 C CA . LEU A 1 277 ? -0.585 41.447 17.031 1.00 70.38 277 LEU A CA 1
ATOM 2128 C C . LEU A 1 277 ? -0.990 42.155 15.725 1.00 70.38 277 LEU A C 1
ATOM 2130 O O . LEU A 1 277 ? -0.189 42.254 14.804 1.00 70.38 277 LEU A O 1
ATOM 2134 N N . SER A 1 278 ? -2.192 42.739 15.670 1.00 69.38 278 SER A N 1
ATOM 2135 C CA . SER A 1 278 ? -2.657 43.561 14.547 1.00 69.38 278 SER A CA 1
ATOM 2136 C C . SER A 1 278 ? -1.793 44.798 14.275 1.00 69.38 278 SER A C 1
ATOM 2138 O O . SER A 1 278 ? -1.792 45.299 13.158 1.00 69.38 278 SER A O 1
ATOM 2140 N N . THR A 1 279 ? -1.054 45.298 15.269 1.00 69.94 279 THR A N 1
ATOM 2141 C CA . THR A 1 279 ? -0.171 46.465 15.105 1.00 69.94 279 THR A CA 1
ATOM 2142 C C . THR A 1 279 ? 1.117 46.128 14.346 1.00 69.94 279 THR A C 1
ATOM 2144 O O . THR A 1 279 ? 1.738 47.026 13.795 1.00 69.94 279 THR A O 1
ATOM 2147 N N . PHE A 1 280 ? 1.492 44.847 14.252 1.00 75.81 280 PHE A N 1
ATOM 2148 C CA . PHE A 1 280 ? 2.686 44.406 13.518 1.00 75.81 280 PHE A CA 1
ATOM 2149 C C . PHE A 1 280 ? 2.457 44.235 12.010 1.00 75.81 280 PHE A C 1
ATOM 2151 O O . PHE A 1 280 ? 3.419 44.183 11.252 1.00 75.81 280 PHE A O 1
ATOM 2158 N N . PHE A 1 281 ? 1.202 44.193 11.555 1.00 82.56 281 PHE A N 1
ATOM 2159 C CA . PHE A 1 281 ? 0.862 44.034 10.136 1.00 82.56 281 PHE A CA 1
ATOM 2160 C C . PHE A 1 281 ? 0.466 45.350 9.461 1.00 82.56 281 PHE A C 1
ATOM 2162 O O . PHE A 1 281 ? -0.244 45.349 8.452 1.00 82.56 281 PHE A O 1
ATOM 2169 N N . GLN A 1 282 ? 0.909 46.489 9.997 1.00 75.38 282 GLN A N 1
ATOM 2170 C CA . GLN A 1 282 ? 0.751 47.753 9.290 1.00 75.38 282 GLN A CA 1
ATOM 2171 C C . GLN A 1 282 ? 1.635 47.730 8.041 1.00 75.38 282 GLN A C 1
ATOM 2173 O O . GLN A 1 282 ? 2.859 47.806 8.098 1.00 75.38 282 GLN A O 1
ATOM 2178 N N . LYS A 1 283 ? 0.954 47.547 6.908 1.00 73.50 283 LYS A N 1
ATOM 2179 C CA . LYS A 1 283 ? 1.464 47.577 5.541 1.00 73.50 283 LYS A CA 1
ATOM 2180 C C . LYS A 1 283 ? 2.380 48.793 5.379 1.00 73.50 283 LYS A C 1
ATOM 2182 O O . LYS A 1 283 ? 1.915 49.922 5.516 1.00 73.50 283 LYS A O 1
ATOM 2187 N N . GLY A 1 284 ? 3.666 48.542 5.132 1.00 73.69 284 GLY A N 1
ATOM 2188 C CA . GLY A 1 284 ? 4.663 49.595 4.958 1.00 73.69 284 GLY A CA 1
ATOM 2189 C C . GLY A 1 284 ? 4.254 50.610 3.879 1.00 73.69 284 GLY A C 1
ATOM 2190 O O . GLY A 1 284 ? 3.478 50.268 2.977 1.00 73.69 284 GLY A O 1
ATOM 2191 N N . PRO A 1 285 ? 4.735 51.862 3.981 1.00 66.69 285 PRO A N 1
ATOM 2192 C CA . PRO A 1 285 ? 4.405 52.916 3.033 1.00 66.69 285 PRO A CA 1
ATOM 2193 C C . PRO A 1 285 ? 4.819 52.500 1.620 1.00 66.69 285 PRO A C 1
ATOM 2195 O O . PRO A 1 285 ? 5.941 52.055 1.392 1.00 66.69 285 PRO A O 1
ATOM 2198 N N . LYS A 1 286 ? 3.882 52.626 0.676 1.00 63.22 286 LYS A N 1
ATOM 2199 C CA . LYS A 1 286 ? 4.159 52.484 -0.753 1.00 63.22 286 LYS A CA 1
ATOM 2200 C C . LYS A 1 286 ? 4.985 53.696 -1.185 1.00 63.22 286 LYS A C 1
ATOM 2202 O O . LYS A 1 286 ? 4.431 54.789 -1.273 1.00 63.22 286 LYS A O 1
ATOM 2207 N N . THR A 1 287 ? 6.277 53.495 -1.397 1.00 58.53 287 THR A N 1
ATOM 2208 C CA . THR A 1 287 ? 7.124 54.380 -2.208 1.00 58.53 287 THR A CA 1
ATOM 2209 C C . THR A 1 287 ? 7.180 53.849 -3.623 1.00 58.53 287 THR A C 1
ATOM 2211 O O . THR A 1 287 ? 7.399 52.621 -3.745 1.00 58.53 287 THR A O 1
#

Sequence (287 aa):
MNVLTRFRWKLAAYDSRGLSVSALTILEGCISGTPLLSSWQDGSLGNFRTLDGIFEDAATKLAKVDIRDGTDEEASVSAYLSTAAVLGKLPCVGEAMRFVCEVKGGSQPTYDNPSVNYCSFFGLTDIASDLVVYRYSQPKFIEYLIKKATRLSHNGIVDKSLTLERELAKDGLMDDGKEELLQSGRLKLACDLISQYVPPDIHEELLSKFNFSALTAHTDALQAVSVYQTATANGVTQKLLEEQEQERDGKKRKASMQTSRGVEKLKKASVKGMAKLSTFFQKGPKT

Foldseek 3Di:
DDPPPPPPDPPQDQDPVRPTVVLVVVVLVLLLPPLLVVLQVPPPQDDWAFQLVSQLSSLLSVLVVCVVVPDDSVVSSVVSSVVSVVSSPDVVSVVVLVQFWDKDFDDDPPPPDPPDDPDDPPDDDDPPRHRITTHGDLVSNLVVLLVQLLCQLPVCPCVVDPVSVVVCVVLVCPDPPNVVLSSLSSSVVSLVVSPSRHDPVSSVVSVVVDDCPVNVVSSVVVVVVVVVVVCVVVDDDDPPPPDDDDDDDDDDDDPPPPDDPVVVVVVPPPPVPDDPPVVVPPDDDDD

Mean predicted aligned error: 13.81 Å